Protein AF-A0AAV3B176-F1 (afdb_monomer)

Foldseek 3Di:
DQCPQPLVLLDQLLQFQLVSQLSRLVSCCVVVVFDDFDSVLSSDGSNVVVPDDLVSQCVRPVRCSNVVVVSSVCSNCVQVPDDDDPDPPDDPPPDDDDPQLPAPLSVLVSLQVDVVNVCQKYDPDVVVPKIAGNNQAVSQCVVCSSNVNNPGGSVNVVVRVVVCVVVVNDDADPPDPRMD

Organism: Pyxicephalus adspersus (NCBI:txid30357)

Structure (mmCIF, N/CA/C/O backbone):
data_AF-A0AAV3B176-F1
#
_entry.id   AF-A0AAV3B176-F1
#
loop_
_atom_site.group_PDB
_atom_site.id
_atom_site.type_symbol
_atom_site.label_atom_id
_atom_site.label_alt_id
_atom_site.label_comp_id
_atom_site.label_asym_id
_atom_site.label_entity_id
_atom_site.label_seq_id
_atom_site.pdbx_PDB_ins_code
_atom_site.Cartn_x
_atom_site.Cartn_y
_atom_site.Cartn_z
_atom_site.occupancy
_atom_site.B_iso_or_equiv
_atom_site.auth_seq_id
_atom_site.auth_comp_id
_atom_site.auth_asym_id
_atom_site.auth_atom_id
_atom_site.pdbx_PDB_model_num
ATOM 1 N N . VAL A 1 1 ? 9.805 12.799 -4.875 1.00 32.25 1 VAL A N 1
ATOM 2 C CA . VAL A 1 1 ? 8.402 12.323 -4.915 1.00 32.25 1 VAL A CA 1
ATOM 3 C C . VAL A 1 1 ? 8.428 10.811 -4.742 1.00 32.25 1 VAL A C 1
ATOM 5 O O . VAL A 1 1 ? 9.085 10.143 -5.526 1.00 32.25 1 VAL A O 1
ATOM 8 N N . ILE A 1 2 ? 7.863 10.268 -3.657 1.00 48.41 2 ILE A N 1
ATOM 9 C CA . ILE A 1 2 ? 7.708 8.807 -3.524 1.00 48.41 2 ILE A CA 1
ATOM 10 C C . ILE A 1 2 ? 6.639 8.411 -4.533 1.00 48.41 2 ILE A C 1
ATOM 12 O O . ILE A 1 2 ? 5.582 9.034 -4.499 1.00 48.41 2 ILE A O 1
ATOM 16 N N . CYS A 1 3 ? 6.918 7.407 -5.366 1.00 52.72 3 CYS A N 1
ATOM 17 C CA . CYS A 1 3 ? 5.993 6.725 -6.269 1.00 52.72 3 CYS A CA 1
ATOM 18 C C . CYS A 1 3 ? 4.625 6.540 -5.598 1.00 52.72 3 CYS A C 1
ATOM 20 O O . CYS A 1 3 ? 4.404 5.538 -4.909 1.00 52.72 3 CYS A O 1
ATOM 22 N N . LYS A 1 4 ? 3.715 7.512 -5.718 1.00 59.28 4 LYS A N 1
ATOM 23 C CA . LYS A 1 4 ? 2.351 7.381 -5.210 1.00 59.28 4 LYS A CA 1
ATOM 24 C C . LYS A 1 4 ? 1.604 6.531 -6.221 1.00 59.28 4 LYS A C 1
ATOM 26 O O . LYS A 1 4 ? 0.767 7.025 -6.962 1.00 59.28 4 LYS A O 1
ATOM 31 N N . VAL A 1 5 ? 1.944 5.245 -6.245 1.00 67.44 5 VAL A N 1
ATOM 32 C CA . VAL A 1 5 ? 1.250 4.283 -7.088 1.00 67.44 5 VAL A CA 1
ATOM 33 C C . VAL A 1 5 ? -0.245 4.360 -6.736 1.00 67.44 5 VAL A C 1
ATOM 35 O O . VAL A 1 5 ? -0.581 4.396 -5.536 1.00 67.44 5 VAL A O 1
ATOM 38 N N . PRO A 1 6 ? -1.130 4.422 -7.745 1.00 71.62 6 PRO A N 1
ATOM 39 C CA . PRO A 1 6 ? -2.577 4.423 -7.570 1.00 71.62 6 PRO A CA 1
ATOM 40 C C . PRO A 1 6 ? -3.043 3.361 -6.571 1.00 71.62 6 PRO A C 1
ATOM 42 O O . PRO A 1 6 ? -2.420 2.309 -6.430 1.00 71.62 6 PRO A O 1
ATOM 45 N N . GLY A 1 7 ? -4.133 3.634 -5.844 1.00 66.06 7 GLY A N 1
ATOM 46 C CA . GLY A 1 7 ? -4.588 2.805 -4.715 1.00 66.06 7 GLY A CA 1
ATOM 47 C C . GLY A 1 7 ? -4.720 1.307 -5.033 1.00 66.06 7 GLY A C 1
ATOM 48 O O . GLY A 1 7 ? -4.341 0.469 -4.214 1.00 66.06 7 GLY A O 1
ATOM 49 N N . SER A 1 8 ? -5.167 0.960 -6.243 1.00 69.19 8 SER A N 1
ATOM 50 C CA . SER A 1 8 ? -5.245 -0.421 -6.750 1.00 69.19 8 SER A CA 1
ATOM 51 C C . SER A 1 8 ? -3.878 -1.110 -6.861 1.00 69.19 8 SER A C 1
ATOM 53 O O . SER A 1 8 ? -3.765 -2.297 -6.563 1.00 69.19 8 SER A O 1
ATOM 55 N N . LEU A 1 9 ? -2.821 -0.359 -7.176 1.00 74.88 9 LEU A N 1
ATOM 56 C CA . LEU A 1 9 ? -1.454 -0.842 -7.401 1.00 74.88 9 LEU A CA 1
ATOM 57 C C . LEU A 1 9 ? -0.602 -0.891 -6.130 1.00 74.88 9 LEU A C 1
ATOM 59 O O . LEU A 1 9 ? 0.558 -1.304 -6.164 1.00 74.88 9 LEU A O 1
ATOM 63 N N . ARG A 1 10 ? -1.177 -0.534 -4.973 1.00 73.69 10 ARG A N 1
ATOM 64 C CA . ARG A 1 10 ? -0.497 -0.609 -3.672 1.00 73.69 10 ARG A CA 1
ATOM 65 C C . ARG A 1 10 ? -0.308 -2.038 -3.160 1.00 73.69 10 ARG A C 1
ATOM 67 O O . ARG A 1 10 ? 0.235 -2.200 -2.070 1.00 73.69 10 ARG A O 1
ATOM 74 N N . ILE A 1 11 ? -0.671 -3.079 -3.906 1.00 71.56 11 ILE A N 1
ATOM 75 C CA . ILE A 1 11 ? -0.345 -4.488 -3.604 1.00 71.56 11 ILE A CA 1
ATOM 76 C C . ILE A 1 11 ? 1.053 -4.874 -4.128 1.00 71.56 11 ILE A C 1
ATOM 78 O O . ILE A 1 11 ? 1.703 -4.088 -4.813 1.00 71.56 11 ILE A O 1
ATOM 82 N N . HIS A 1 12 ? 1.580 -6.043 -3.745 1.00 79.50 12 HIS A N 1
ATOM 83 C CA . HIS A 1 12 ? 2.900 -6.479 -4.223 1.00 79.50 12 HIS A CA 1
ATOM 84 C C . HIS A 1 12 ? 2.868 -6.682 -5.751 1.00 79.50 12 HIS A C 1
ATOM 86 O O . HIS A 1 12 ? 1.932 -7.333 -6.214 1.00 79.50 12 HIS A O 1
ATOM 92 N N . PRO A 1 13 ? 3.863 -6.211 -6.535 1.00 88.31 13 PRO A N 1
ATOM 93 C CA . PRO A 1 13 ? 3.786 -6.271 -7.995 1.00 88.31 13 PRO A CA 1
ATOM 94 C C . PRO A 1 13 ? 3.618 -7.674 -8.570 1.00 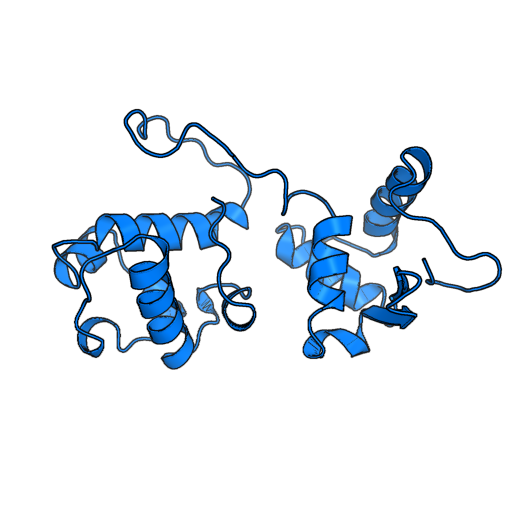88.31 13 PRO A C 1
ATOM 96 O O . PRO A 1 13 ? 2.985 -7.827 -9.599 1.00 88.31 13 PRO A O 1
ATOM 99 N N . SER A 1 14 ? 4.085 -8.726 -7.888 1.00 88.31 14 SER A N 1
ATOM 100 C CA . SER A 1 14 ? 3.831 -10.113 -8.319 1.00 88.31 14 SER A CA 1
ATOM 101 C C . SER A 1 14 ? 2.356 -10.543 -8.258 1.00 88.31 14 SER A C 1
ATOM 103 O O . SER A 1 14 ? 2.023 -11.617 -8.753 1.00 88.31 14 SER A O 1
ATOM 105 N N . LEU A 1 15 ? 1.490 -9.745 -7.628 1.00 82.88 15 LEU A N 1
ATOM 106 C CA . LEU A 1 15 ? 0.046 -9.964 -7.525 1.00 82.88 15 LEU A CA 1
ATOM 107 C C . LEU A 1 15 ? -0.752 -9.108 -8.515 1.00 82.88 15 LEU A C 1
ATOM 109 O O . LEU A 1 15 ? -1.972 -9.224 -8.543 1.00 82.88 15 LEU A O 1
ATOM 113 N N . TRP A 1 16 ? -0.095 -8.253 -9.303 1.00 91.12 16 TRP A N 1
ATOM 114 C CA . TRP A 1 16 ? -0.768 -7.450 -10.320 1.00 91.12 16 TRP A CA 1
ATOM 115 C C . TRP A 1 16 ? -1.378 -8.343 -11.405 1.00 91.12 16 TRP A C 1
ATOM 117 O O . TRP A 1 16 ? -0.733 -9.270 -11.913 1.00 91.12 16 TRP A O 1
ATOM 127 N N . SER A 1 17 ? -2.625 -8.047 -11.765 1.00 90.44 17 SER A N 1
ATOM 128 C CA . SER A 1 17 ? -3.257 -8.541 -12.990 1.00 90.44 17 SER A CA 1
ATOM 129 C C . SER A 1 17 ? -2.571 -7.956 -14.230 1.00 90.44 17 SER A C 1
ATOM 131 O O . SER A 1 17 ? -1.674 -7.117 -14.128 1.00 90.44 17 SER A O 1
ATOM 133 N N . LYS A 1 18 ? -2.965 -8.403 -15.424 1.00 92.50 18 LYS A N 1
ATOM 134 C CA . LYS A 1 18 ? -2.455 -7.811 -16.667 1.00 92.50 18 LYS A CA 1
ATOM 135 C C . LYS A 1 18 ? -2.906 -6.351 -16.792 1.00 92.50 18 LYS A C 1
ATOM 137 O O . LYS A 1 18 ? -2.138 -5.495 -17.217 1.00 92.50 18 LYS A O 1
ATOM 142 N N . GLU A 1 19 ? -4.127 -6.067 -16.365 1.00 92.06 19 GLU A N 1
ATOM 143 C CA . GLU A 1 19 ? -4.743 -4.743 -16.360 1.00 92.06 19 GLU A CA 1
ATOM 144 C C . GLU A 1 19 ? -4.008 -3.803 -15.393 1.00 92.06 19 GLU A C 1
ATOM 146 O O . GLU A 1 19 ? -3.729 -2.657 -15.737 1.00 92.06 19 GLU A O 1
ATOM 151 N N . ASP A 1 20 ? -3.607 -4.308 -14.222 1.00 90.62 20 ASP A N 1
ATOM 152 C CA . ASP A 1 20 ? -2.788 -3.569 -13.253 1.00 90.62 20 ASP A CA 1
ATOM 153 C C . ASP A 1 20 ? -1.404 -3.208 -13.816 1.00 90.62 20 ASP A C 1
ATOM 155 O O . ASP A 1 20 ? -0.900 -2.116 -13.558 1.00 90.62 20 ASP A O 1
ATOM 159 N N . VAL A 1 21 ? -0.785 -4.096 -14.604 1.00 94.25 21 VAL A N 1
ATOM 160 C CA . VAL A 1 21 ? 0.509 -3.823 -15.256 1.00 94.25 21 VAL A CA 1
ATOM 161 C C . VAL A 1 21 ? 0.387 -2.691 -16.275 1.00 94.25 21 VAL A C 1
ATOM 163 O O . VAL A 1 21 ? 1.236 -1.800 -16.297 1.00 94.25 21 VAL A O 1
ATOM 166 N N . ILE A 1 22 ? -0.686 -2.675 -17.069 1.00 94.44 22 ILE A N 1
ATOM 167 C CA . ILE A 1 22 ? -0.956 -1.578 -18.008 1.00 94.44 22 ILE A CA 1
ATOM 168 C C . ILE A 1 22 ? -1.273 -0.281 -17.258 1.00 94.44 22 ILE A C 1
ATOM 170 O O . ILE A 1 22 ? -0.743 0.774 -17.601 1.00 94.44 22 ILE A O 1
ATOM 174 N N . HIS A 1 23 ? -2.067 -0.345 -16.187 1.00 91.31 23 HIS A N 1
ATOM 175 C CA . HIS A 1 23 ? -2.338 0.817 -15.341 1.00 91.31 23 HIS A CA 1
ATOM 176 C C . HIS A 1 23 ? -1.042 1.387 -14.747 1.00 91.31 23 HIS A C 1
ATOM 178 O O . HIS A 1 23 ? -0.838 2.599 -14.749 1.00 91.31 23 HIS A O 1
ATOM 184 N N . TRP A 1 24 ? -0.147 0.522 -14.261 1.00 93.12 24 TRP A N 1
ATOM 185 C CA . TRP A 1 24 ? 1.155 0.926 -13.736 1.00 93.12 24 TRP A CA 1
ATOM 186 C C . TRP A 1 24 ? 2.011 1.609 -14.803 1.00 93.12 24 TRP A C 1
ATOM 188 O O . TRP A 1 24 ? 2.600 2.649 -14.515 1.00 93.12 24 TRP A O 1
ATOM 198 N N . LEU A 1 25 ? 2.051 1.054 -16.018 1.00 93.31 25 LEU A N 1
ATOM 199 C CA . LEU A 1 25 ? 2.787 1.631 -17.141 1.00 93.31 25 LEU A CA 1
ATOM 200 C C . LEU A 1 25 ? 2.277 3.042 -17.466 1.00 93.31 25 LEU A C 1
ATOM 202 O O . LEU A 1 25 ? 3.071 3.976 -17.498 1.00 93.31 25 LEU A O 1
ATOM 206 N N . ARG A 1 26 ? 0.958 3.214 -17.622 1.00 90.62 26 ARG A N 1
ATOM 207 C CA . ARG A 1 26 ? 0.341 4.520 -17.914 1.00 90.62 26 ARG A CA 1
ATOM 208 C C . ARG A 1 26 ? 0.584 5.543 -16.815 1.00 90.62 26 ARG A C 1
ATOM 210 O O . ARG A 1 26 ? 0.978 6.669 -17.100 1.00 90.62 26 ARG A O 1
ATOM 217 N N . TRP A 1 27 ? 0.424 5.134 -15.559 1.00 89.88 27 TRP A N 1
ATOM 218 C CA . TRP A 1 27 ? 0.742 5.997 -14.427 1.00 89.88 27 TRP A CA 1
ATOM 219 C C . TRP A 1 27 ? 2.220 6.416 -14.430 1.00 89.88 27 TRP A C 1
ATOM 221 O O . TRP A 1 27 ? 2.522 7.584 -14.212 1.00 89.88 27 TRP A O 1
ATOM 231 N N . ALA A 1 28 ? 3.146 5.490 -14.694 1.00 86.00 28 ALA A N 1
ATOM 232 C CA . ALA A 1 28 ? 4.573 5.798 -14.738 1.00 86.00 28 ALA A CA 1
ATOM 233 C C . ALA A 1 28 ? 4.921 6.764 -15.883 1.00 86.00 28 ALA A C 1
ATOM 235 O O . ALA A 1 28 ? 5.746 7.658 -15.697 1.00 86.00 28 ALA A O 1
ATOM 236 N N . GLU A 1 29 ? 4.285 6.606 -17.046 1.00 83.81 29 GLU A N 1
ATOM 237 C CA . GLU A 1 29 ? 4.431 7.515 -18.186 1.00 83.81 29 GLU A CA 1
ATOM 238 C C . GLU A 1 29 ? 4.000 8.940 -17.842 1.00 83.81 29 GLU A C 1
ATOM 240 O O . GLU A 1 29 ? 4.715 9.889 -18.156 1.00 83.81 29 GLU A O 1
ATOM 245 N N . GLU A 1 30 ? 2.872 9.096 -17.153 1.00 81.12 30 GLU A N 1
ATOM 246 C CA . GLU A 1 30 ? 2.359 10.405 -16.746 1.00 81.12 30 GLU A CA 1
ATOM 247 C C . GLU A 1 30 ? 3.191 11.022 -15.612 1.00 81.12 30 GLU A C 1
ATOM 249 O O . GLU A 1 30 ? 3.661 12.154 -15.731 1.00 81.12 30 GLU A O 1
ATOM 254 N N . GLU A 1 31 ? 3.434 10.274 -14.533 1.00 80.00 31 GLU A N 1
ATOM 255 C CA . GLU A 1 31 ? 4.110 10.766 -13.323 1.00 80.00 31 GLU A CA 1
ATOM 256 C C . GLU A 1 31 ? 5.562 11.182 -13.591 1.00 80.00 31 GLU A C 1
ATOM 258 O O . GLU A 1 31 ? 6.044 12.172 -13.041 1.00 80.00 31 GLU A O 1
ATOM 263 N N . TYR A 1 32 ? 6.268 10.431 -14.441 1.00 75.19 32 TYR A N 1
ATOM 264 C CA . TYR A 1 32 ? 7.674 10.684 -14.768 1.00 75.19 32 TYR A CA 1
ATOM 265 C C . TYR A 1 32 ? 7.859 11.345 -16.135 1.00 75.19 32 TYR A C 1
ATOM 267 O O . TYR A 1 32 ? 8.996 11.488 -16.583 1.00 75.19 32 TYR A O 1
ATOM 275 N N . SER A 1 33 ? 6.764 11.762 -16.786 1.00 78.56 33 SER A N 1
ATOM 276 C CA . SER A 1 33 ? 6.788 12.386 -18.117 1.00 78.56 33 SER A CA 1
ATOM 277 C C . SER A 1 33 ? 7.578 11.557 -19.145 1.00 78.56 33 SER A C 1
ATOM 279 O O . SER A 1 33 ? 8.389 12.088 -19.905 1.00 78.56 33 SER A O 1
ATOM 281 N N . LEU A 1 34 ? 7.382 10.234 -19.138 1.00 78.75 34 LEU A N 1
ATOM 282 C CA . LEU A 1 34 ? 8.078 9.313 -20.040 1.00 78.75 34 LEU A CA 1
ATOM 283 C C . LEU A 1 34 ? 7.393 9.272 -21.406 1.00 78.75 34 LEU A C 1
ATOM 285 O O . LEU A 1 34 ? 6.188 9.485 -21.539 1.00 78.75 34 LEU A O 1
ATOM 289 N N . MET A 1 35 ? 8.165 8.908 -22.430 1.00 79.56 35 MET A N 1
ATOM 290 C CA . MET A 1 35 ? 7.608 8.599 -23.743 1.00 79.56 35 MET A CA 1
ATOM 291 C C . MET A 1 35 ? 6.660 7.404 -23.649 1.00 79.56 35 MET A C 1
ATOM 293 O O . MET A 1 35 ? 7.022 6.361 -23.093 1.00 79.56 35 MET A O 1
ATOM 297 N N . LYS A 1 36 ? 5.466 7.557 -24.232 1.00 83.56 36 LYS A N 1
ATOM 298 C CA . LYS A 1 36 ? 4.464 6.493 -24.268 1.00 83.56 36 LYS A CA 1
ATOM 299 C C . LYS A 1 36 ? 5.019 5.272 -24.984 1.00 83.56 36 LYS A C 1
ATOM 301 O O . LYS A 1 36 ? 5.467 5.353 -26.128 1.00 83.56 36 LYS A O 1
ATOM 306 N N . THR A 1 37 ? 4.960 4.142 -24.304 1.00 84.38 37 THR A N 1
ATOM 307 C CA . THR A 1 37 ? 5.297 2.841 -24.853 1.00 84.38 37 THR A CA 1
ATOM 308 C C . THR A 1 37 ? 4.034 2.182 -25.401 1.00 84.38 37 THR A C 1
ATOM 310 O O . THR A 1 37 ? 2.913 2.467 -24.979 1.00 84.38 37 THR A O 1
ATOM 313 N N . ASP A 1 38 ? 4.214 1.311 -26.387 1.00 89.50 38 ASP A N 1
ATOM 314 C CA . ASP A 1 38 ? 3.144 0.460 -26.889 1.00 89.50 38 ASP A CA 1
ATOM 315 C C . ASP A 1 38 ? 2.733 -0.567 -25.818 1.00 89.50 38 ASP A C 1
ATOM 317 O O . ASP A 1 38 ? 3.547 -1.396 -25.395 1.00 89.50 38 ASP A O 1
ATOM 321 N N . ASP A 1 39 ? 1.461 -0.524 -25.411 1.00 89.75 39 ASP A N 1
ATOM 322 C CA . ASP A 1 39 ? 0.870 -1.412 -24.404 1.00 89.75 39 ASP A CA 1
ATOM 323 C C . ASP A 1 39 ? 1.030 -2.888 -24.776 1.00 89.75 39 ASP A C 1
ATOM 325 O O . ASP A 1 39 ? 1.171 -3.736 -23.889 1.00 89.75 39 ASP A O 1
ATOM 329 N N . SER A 1 40 ? 1.070 -3.206 -26.077 1.00 90.69 40 SER A N 1
ATOM 330 C CA . SER A 1 40 ? 1.235 -4.578 -26.566 1.00 90.69 40 SER A CA 1
ATOM 331 C C . SER A 1 40 ? 2.514 -5.234 -26.033 1.00 90.69 40 SER A C 1
ATOM 333 O O . SER A 1 40 ? 2.542 -6.433 -25.737 1.00 90.69 40 SER A O 1
ATOM 335 N N . LYS A 1 41 ? 3.552 -4.425 -25.792 1.00 91.94 41 LYS A N 1
ATOM 336 C CA . LYS A 1 41 ? 4.850 -4.865 -25.275 1.00 91.94 41 LYS A CA 1
ATOM 337 C C . LYS A 1 41 ? 4.830 -5.186 -23.786 1.00 91.94 41 LYS A C 1
ATOM 339 O O . LYS A 1 41 ? 5.760 -5.834 -23.308 1.00 91.94 41 LYS A O 1
ATOM 344 N N . PHE A 1 42 ? 3.793 -4.777 -23.059 1.00 93.62 42 PHE A N 1
ATOM 345 C CA . PHE A 1 42 ? 3.613 -5.040 -21.629 1.00 93.62 42 PHE A CA 1
ATOM 346 C C . PHE A 1 42 ? 2.338 -5.842 -21.322 1.00 93.62 42 PHE A C 1
ATOM 348 O O . PHE A 1 42 ? 1.872 -5.863 -20.186 1.00 93.62 42 PHE A O 1
ATOM 355 N N . ILE A 1 43 ? 1.811 -6.582 -22.306 1.00 92.06 43 ILE A N 1
ATOM 356 C CA . ILE A 1 43 ? 0.737 -7.572 -22.123 1.00 92.06 43 ILE A CA 1
ATOM 357 C C . ILE A 1 43 ? 1.258 -8.770 -21.307 1.00 92.06 43 ILE A C 1
ATOM 359 O O . ILE A 1 43 ? 1.592 -9.831 -21.828 1.00 92.06 43 ILE A O 1
ATOM 363 N N . LEU A 1 44 ? 1.347 -8.597 -19.992 1.00 94.56 44 LEU A N 1
ATOM 364 C CA . LEU A 1 44 ? 1.812 -9.610 -19.052 1.00 94.56 44 LEU A CA 1
ATOM 365 C C . LEU A 1 44 ? 1.277 -9.340 -17.644 1.00 94.56 44 LEU A C 1
ATOM 367 O O . LEU A 1 44 ? 0.913 -8.219 -17.313 1.00 94.56 44 LEU A O 1
ATOM 371 N N . ASN A 1 45 ? 1.215 -10.381 -16.814 1.00 93.31 45 ASN A N 1
ATOM 372 C CA . ASN A 1 45 ? 0.820 -10.240 -15.414 1.00 93.31 45 ASN A CA 1
ATOM 373 C C . ASN A 1 45 ? 2.009 -9.823 -14.533 1.00 93.31 45 ASN A C 1
ATOM 375 O O . ASN A 1 45 ? 3.176 -9.884 -14.928 1.00 93.31 45 ASN A O 1
ATOM 379 N N . GLY A 1 46 ? 1.711 -9.456 -13.293 1.00 90.75 46 GLY A N 1
ATOM 380 C CA . GLY A 1 46 ? 2.688 -8.993 -12.320 1.00 90.75 46 GLY A CA 1
ATOM 381 C C . GLY A 1 46 ? 3.826 -9.969 -12.009 1.00 90.75 46 GLY A C 1
ATOM 382 O O . GLY A 1 46 ? 4.955 -9.548 -11.743 1.00 90.75 46 GLY A O 1
ATOM 383 N N . ARG A 1 47 ? 3.564 -11.285 -12.065 1.00 90.31 47 ARG A N 1
ATOM 384 C CA . ARG A 1 47 ? 4.600 -12.316 -11.870 1.00 90.31 47 ARG A CA 1
ATOM 385 C C . ARG A 1 47 ? 5.620 -12.285 -12.997 1.00 90.31 47 ARG A C 1
ATOM 387 O O . ARG A 1 47 ? 6.811 -12.220 -12.714 1.00 90.31 47 ARG A O 1
ATOM 394 N N . ALA A 1 48 ? 5.148 -12.288 -14.242 1.00 94.12 48 ALA A N 1
ATOM 395 C CA . ALA A 1 48 ? 6.008 -12.175 -15.412 1.00 94.12 48 ALA A CA 1
ATOM 396 C C . ALA A 1 48 ? 6.781 -10.848 -15.396 1.00 94.12 48 ALA A C 1
ATOM 398 O O . ALA A 1 48 ? 7.991 -10.856 -15.604 1.00 94.12 48 ALA A O 1
ATOM 399 N N . LEU A 1 49 ? 6.122 -9.737 -15.034 1.00 95.88 49 LEU A N 1
ATOM 400 C CA . LEU A 1 49 ? 6.755 -8.415 -14.941 1.00 95.88 49 LEU A CA 1
ATOM 401 C C . LEU A 1 49 ? 7.930 -8.423 -13.955 1.00 95.88 49 LEU A C 1
ATOM 403 O O . LEU A 1 49 ? 8.988 -7.871 -14.233 1.00 95.88 49 LEU A O 1
ATOM 407 N N . CYS A 1 50 ? 7.759 -9.074 -12.802 1.00 93.44 50 CYS A N 1
ATOM 408 C CA . CYS A 1 50 ? 8.771 -9.123 -11.750 1.00 93.44 50 CYS A CA 1
ATOM 409 C C . CYS A 1 50 ? 10.025 -9.934 -12.091 1.00 93.44 50 CYS A C 1
ATOM 411 O O . CYS A 1 50 ? 11.010 -9.775 -11.361 1.00 93.44 50 CYS A O 1
ATOM 413 N N . ILE A 1 51 ? 9.956 -10.809 -13.099 1.00 92.69 51 ILE A N 1
ATOM 414 C CA . ILE A 1 51 ? 11.051 -11.690 -13.537 1.00 92.69 51 ILE A CA 1
ATOM 415 C C . ILE A 1 51 ? 11.905 -11.016 -14.616 1.00 92.69 51 ILE A C 1
ATOM 417 O O . ILE A 1 51 ? 13.081 -11.345 -14.737 1.00 92.69 51 ILE A O 1
ATOM 421 N N . LEU A 1 52 ? 11.336 -10.063 -15.363 1.00 94.25 52 LEU A N 1
ATOM 422 C CA . LEU A 1 52 ? 12.054 -9.343 -16.410 1.00 94.25 52 LEU A CA 1
ATOM 423 C C . LEU A 1 52 ? 13.309 -8.662 -15.855 1.00 94.25 52 LEU A C 1
ATOM 425 O O . LEU A 1 52 ? 13.282 -8.011 -14.805 1.00 94.25 52 LEU A O 1
ATOM 429 N N . THR A 1 53 ? 14.402 -8.800 -16.596 1.00 93.75 53 THR A N 1
ATOM 430 C CA . THR A 1 53 ? 15.665 -8.109 -16.349 1.00 93.75 53 THR A CA 1
ATOM 431 C C . THR A 1 53 ? 15.594 -6.659 -16.830 1.00 93.75 53 THR A C 1
ATOM 433 O O . THR A 1 53 ? 14.676 -6.257 -17.549 1.00 93.75 53 THR A O 1
ATOM 436 N N . LYS A 1 54 ? 16.591 -5.846 -16.464 1.00 85.88 54 LYS A N 1
ATOM 437 C CA . LYS A 1 54 ? 16.688 -4.462 -16.950 1.00 85.88 54 LYS A CA 1
ATOM 438 C C . LYS A 1 54 ? 16.789 -4.395 -18.478 1.00 85.88 54 LYS A C 1
ATOM 440 O O . LYS A 1 54 ? 16.210 -3.496 -19.083 1.00 85.88 54 LYS A O 1
ATOM 445 N N . ASP A 1 55 ? 17.4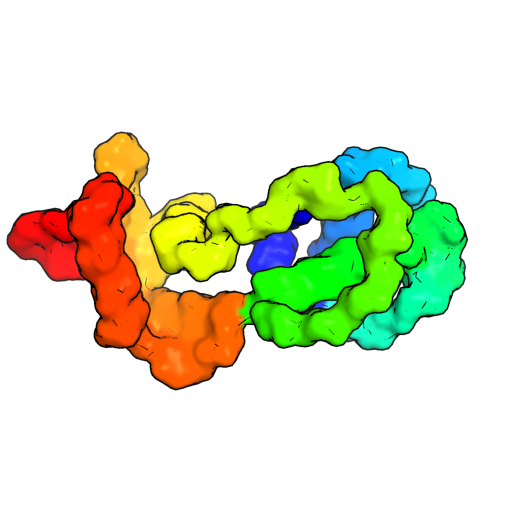75 -5.355 -19.093 1.00 89.94 55 ASP A N 1
ATOM 446 C CA . ASP A 1 55 ? 17.624 -5.422 -20.548 1.00 89.94 55 ASP A CA 1
ATOM 447 C C . ASP A 1 55 ? 16.317 -5.818 -21.238 1.00 89.94 55 ASP A C 1
ATOM 449 O O . ASP A 1 55 ? 15.974 -5.234 -22.265 1.00 89.94 55 ASP A O 1
ATOM 453 N N . ASP A 1 56 ? 15.515 -6.701 -20.633 1.00 95.94 56 ASP A N 1
ATOM 454 C CA . ASP A 1 56 ? 14.173 -7.014 -21.142 1.00 95.94 56 ASP A CA 1
ATOM 455 C C . ASP A 1 56 ? 13.271 -5.773 -21.153 1.00 95.94 56 ASP A C 1
ATOM 457 O O . ASP A 1 56 ? 12.526 -5.534 -22.107 1.00 95.94 56 ASP A O 1
ATOM 461 N N . PHE A 1 57 ? 13.350 -4.954 -20.100 1.00 94.94 57 PHE A N 1
ATOM 462 C CA . PHE A 1 57 ? 12.629 -3.687 -20.033 1.00 94.94 57 PHE A CA 1
ATOM 463 C C . PHE A 1 57 ? 13.098 -2.699 -21.103 1.00 94.94 57 PHE A C 1
ATOM 465 O O . PHE A 1 57 ? 12.254 -2.074 -21.741 1.00 94.94 57 PHE A O 1
ATOM 472 N N . LYS A 1 58 ? 14.411 -2.578 -21.335 1.00 88.56 58 LYS A N 1
ATOM 473 C CA . LYS A 1 58 ? 14.968 -1.733 -22.406 1.00 88.56 58 LYS A CA 1
ATOM 474 C C . LYS A 1 58 ? 14.605 -2.238 -23.802 1.00 88.56 58 LYS A C 1
ATOM 476 O O . LYS A 1 58 ? 14.338 -1.437 -24.687 1.00 88.56 58 LYS A O 1
ATOM 481 N N . SER A 1 59 ? 14.544 -3.550 -24.008 1.00 93.69 59 SER A N 1
ATOM 482 C CA . SER A 1 59 ? 14.097 -4.132 -25.278 1.00 93.69 59 SER A CA 1
ATOM 483 C C . SER A 1 59 ? 12.630 -3.783 -25.565 1.00 93.69 59 SER A C 1
ATOM 485 O O . SER A 1 59 ? 12.274 -3.384 -26.676 1.00 93.69 59 SER A O 1
ATOM 487 N N . ARG A 1 60 ? 11.771 -3.852 -24.537 1.00 94.06 60 ARG A N 1
ATOM 488 C CA . ARG A 1 60 ? 10.349 -3.483 -24.639 1.00 94.06 60 ARG A CA 1
ATOM 489 C C . ARG A 1 60 ? 10.156 -1.968 -24.760 1.00 94.06 60 ARG A C 1
ATOM 491 O O . ARG A 1 60 ? 9.362 -1.518 -25.583 1.00 94.06 60 ARG A O 1
ATOM 498 N N . SER A 1 61 ? 10.910 -1.176 -24.006 1.00 91.50 61 SER A N 1
ATOM 499 C CA . SER A 1 61 ? 10.887 0.286 -24.057 1.00 91.50 61 SER A CA 1
ATOM 500 C C . SER A 1 61 ? 12.306 0.863 -24.126 1.00 91.50 61 SER A C 1
ATOM 502 O O . SER A 1 61 ? 12.919 1.116 -23.089 1.00 91.50 61 SER A O 1
ATOM 504 N N . PRO A 1 62 ? 12.855 1.099 -25.332 1.00 87.25 62 PRO A N 1
ATOM 505 C CA . PRO A 1 62 ? 14.225 1.599 -25.478 1.00 87.25 62 PRO A CA 1
ATOM 506 C C . PRO A 1 62 ? 14.461 2.971 -24.841 1.00 87.25 62 PRO A C 1
ATOM 508 O O . PRO A 1 62 ? 15.565 3.253 -24.387 1.00 87.25 62 PRO A O 1
ATOM 511 N N . SER A 1 63 ? 13.428 3.816 -24.794 1.00 81.44 63 SER A N 1
ATOM 512 C CA . SER A 1 63 ? 13.529 5.193 -24.299 1.00 81.44 63 SER A CA 1
ATOM 513 C C . SER A 1 63 ? 13.376 5.326 -22.784 1.00 81.44 63 SER A C 1
ATOM 515 O O . SER A 1 63 ? 13.843 6.313 -22.228 1.00 81.44 63 SER A O 1
ATOM 517 N N . SER A 1 64 ? 12.687 4.391 -22.122 1.00 85.75 64 SER A N 1
ATOM 518 C CA . SER A 1 64 ? 12.330 4.529 -20.699 1.00 85.75 64 SER A CA 1
ATOM 519 C C . SER A 1 64 ? 12.349 3.219 -19.905 1.00 85.75 64 SER A C 1
ATOM 521 O O . SER A 1 64 ? 11.991 3.193 -18.727 1.00 85.75 64 SER A O 1
ATOM 523 N N . GLY A 1 65 ? 12.782 2.113 -20.512 1.00 83.94 65 GLY A N 1
ATOM 524 C CA . GLY A 1 65 ? 12.795 0.790 -19.892 1.00 83.94 65 GLY A CA 1
ATOM 525 C C . GLY A 1 65 ? 13.687 0.701 -18.656 1.00 83.94 65 GLY A C 1
ATOM 526 O O . GLY A 1 65 ? 13.335 0.039 -17.684 1.00 83.94 65 GLY A O 1
ATOM 527 N N . ASP A 1 66 ? 14.811 1.411 -18.633 1.00 81.75 66 ASP A N 1
ATOM 528 C CA . ASP A 1 66 ? 15.650 1.514 -17.440 1.00 81.75 66 ASP A CA 1
ATOM 529 C C . ASP A 1 66 ? 14.934 2.209 -16.277 1.00 81.75 66 ASP A C 1
ATOM 531 O O . ASP A 1 66 ? 14.977 1.696 -15.159 1.00 81.75 66 ASP A O 1
ATOM 535 N N . VAL A 1 67 ? 14.233 3.314 -16.539 1.00 82.00 67 VAL A N 1
ATOM 536 C CA . VAL A 1 67 ? 13.423 4.025 -15.541 1.00 82.00 67 VAL A CA 1
ATOM 537 C C . VAL A 1 67 ? 12.290 3.134 -15.034 1.00 82.00 67 VAL A C 1
ATOM 539 O O . VAL A 1 67 ? 12.109 3.005 -13.825 1.00 82.00 67 VAL A O 1
ATOM 542 N N . LEU A 1 68 ? 11.568 2.461 -15.935 1.00 89.38 68 LEU A N 1
ATOM 543 C CA . LEU A 1 68 ? 10.486 1.530 -15.594 1.00 89.38 68 LEU A CA 1
ATOM 544 C C . LEU A 1 68 ? 10.985 0.349 -14.744 1.00 89.38 68 LEU A C 1
ATOM 546 O O . LEU A 1 68 ? 10.344 -0.021 -13.757 1.00 89.38 68 LEU A O 1
ATOM 550 N N . TYR A 1 69 ? 12.149 -0.212 -15.078 1.00 89.12 69 TYR A N 1
ATOM 551 C CA . TYR A 1 69 ? 12.774 -1.279 -14.298 1.00 89.12 69 TYR A CA 1
ATOM 552 C C . TYR A 1 69 ? 13.166 -0.804 -12.895 1.00 89.12 69 TYR A C 1
ATOM 554 O O . TYR A 1 69 ? 12.846 -1.472 -11.909 1.00 89.12 69 TYR A O 1
ATOM 562 N N . GLU A 1 70 ? 13.823 0.355 -12.776 1.00 81.38 70 GLU A N 1
ATOM 563 C CA . GLU A 1 70 ? 14.205 0.899 -11.467 1.00 81.38 70 GLU A CA 1
ATOM 564 C C . GLU A 1 70 ? 12.983 1.305 -10.638 1.00 81.38 70 GLU A C 1
ATOM 566 O O . GLU A 1 70 ? 12.977 1.122 -9.422 1.00 81.38 70 GLU A O 1
ATOM 571 N N . LEU A 1 71 ? 11.912 1.777 -11.277 1.00 86.00 71 LEU A N 1
ATOM 572 C CA . LEU A 1 71 ? 10.638 2.070 -10.629 1.00 86.00 71 LEU A CA 1
ATOM 573 C C . LEU A 1 71 ? 10.000 0.800 -10.061 1.00 86.00 71 LEU A C 1
ATOM 575 O O . LEU A 1 71 ? 9.638 0.763 -8.883 1.00 86.00 71 LEU A O 1
ATOM 579 N N . LEU A 1 72 ? 9.921 -0.270 -10.854 1.00 89.38 72 LEU A N 1
ATOM 580 C CA . LEU A 1 72 ? 9.425 -1.564 -10.388 1.00 89.38 72 LEU A CA 1
ATOM 581 C C . LEU A 1 72 ? 10.308 -2.133 -9.272 1.00 89.38 72 LEU A C 1
ATOM 583 O O . LEU A 1 72 ? 9.798 -2.625 -8.261 1.00 89.38 72 LEU A O 1
ATOM 587 N N . ARG A 1 73 ? 11.633 -2.039 -9.424 1.00 82.88 73 ARG A N 1
ATOM 588 C CA . ARG A 1 73 ? 12.598 -2.438 -8.397 1.00 82.88 73 ARG A CA 1
ATOM 589 C C . ARG A 1 73 ? 12.366 -1.647 -7.120 1.00 82.88 73 ARG A C 1
ATOM 591 O O . ARG A 1 73 ? 12.285 -2.259 -6.065 1.00 82.88 73 ARG A O 1
ATOM 598 N N . CYS A 1 74 ? 12.182 -0.335 -7.213 1.00 77.06 74 CYS A N 1
ATOM 599 C CA . CYS A 1 74 ? 11.876 0.548 -6.096 1.00 77.06 74 CYS A CA 1
ATOM 600 C C . CYS A 1 74 ? 10.563 0.154 -5.407 1.00 77.06 74 CYS A C 1
ATOM 602 O O . CYS A 1 74 ? 10.525 0.104 -4.182 1.00 77.06 74 CYS A O 1
ATOM 604 N N . ILE A 1 75 ? 9.515 -0.217 -6.150 1.00 81.94 75 ILE A N 1
ATOM 605 C CA . ILE A 1 75 ? 8.247 -0.707 -5.577 1.00 81.94 75 ILE A CA 1
ATOM 606 C C . ILE A 1 75 ? 8.445 -2.057 -4.861 1.00 81.94 75 ILE A C 1
ATOM 608 O O . ILE A 1 75 ? 7.871 -2.278 -3.790 1.00 81.94 75 ILE A O 1
ATOM 612 N N . LYS A 1 76 ? 9.285 -2.950 -5.405 1.00 79.56 76 LYS A N 1
ATOM 613 C CA . LYS A 1 76 ? 9.656 -4.234 -4.776 1.00 79.56 76 LYS A CA 1
ATOM 614 C C . LYS A 1 76 ? 10.512 -4.024 -3.514 1.00 79.56 76 LYS A C 1
ATOM 616 O O . LYS A 1 76 ? 10.263 -4.665 -2.495 1.00 79.56 76 LYS A O 1
ATOM 621 N N . THR A 1 77 ? 11.486 -3.109 -3.549 1.00 66.00 77 THR A N 1
ATOM 622 C CA . THR A 1 77 ? 12.484 -2.891 -2.483 1.00 66.00 77 THR A CA 1
ATOM 623 C C . THR A 1 77 ? 12.059 -1.882 -1.421 1.00 66.00 77 THR A C 1
ATOM 625 O O . THR A 1 77 ? 12.424 -2.043 -0.265 1.00 66.00 77 THR A O 1
ATOM 628 N N . HIS A 1 78 ? 11.192 -0.906 -1.704 1.00 55.81 78 HIS A N 1
ATOM 629 C CA . HIS A 1 78 ? 10.575 -0.092 -0.642 1.00 55.81 78 HIS A CA 1
ATOM 630 C C . HIS A 1 78 ? 9.713 -0.937 0.312 1.00 55.81 78 HIS A C 1
ATOM 632 O O . HIS A 1 78 ? 9.413 -0.496 1.423 1.00 55.81 78 HIS A O 1
ATOM 638 N N . ARG A 1 79 ? 9.368 -2.171 -0.083 1.00 55.50 79 ARG A N 1
ATOM 639 C CA . ARG A 1 79 ? 8.727 -3.189 0.764 1.00 55.50 79 ARG A CA 1
ATOM 640 C C . ARG A 1 79 ? 9.723 -4.165 1.410 1.00 55.50 79 ARG A C 1
ATOM 642 O O . ARG A 1 79 ? 9.367 -4.835 2.374 1.00 55.50 79 ARG A O 1
ATOM 649 N N . GLN A 1 80 ? 10.970 -4.211 0.940 1.00 41.16 80 GLN A N 1
ATOM 650 C CA . GLN A 1 80 ? 12.067 -5.027 1.472 1.00 41.16 80 GLN A CA 1
ATOM 651 C C . GLN A 1 80 ? 13.213 -4.109 1.917 1.00 41.16 80 GLN A C 1
ATOM 653 O O . GLN A 1 80 ? 14.086 -3.755 1.131 1.00 41.16 80 GLN A O 1
ATOM 658 N N . GLY A 1 81 ? 13.190 -3.662 3.173 1.00 36.88 81 GLY A N 1
ATOM 659 C CA . GLY A 1 81 ? 14.191 -2.724 3.685 1.00 36.88 81 GLY A CA 1
ATOM 660 C C . GLY A 1 81 ? 15.642 -3.149 3.402 1.00 36.88 81 GLY A C 1
ATOM 661 O O . GLY A 1 81 ? 16.038 -4.242 3.780 1.00 36.88 81 GLY A O 1
ATOM 662 N N . LEU A 1 82 ? 16.400 -2.219 2.804 1.00 44.00 82 LEU A N 1
ATOM 663 C CA . LEU A 1 82 ? 17.868 -2.108 2.769 1.00 44.00 82 LEU A CA 1
ATOM 664 C C . LEU A 1 82 ? 18.647 -3.342 2.275 1.00 44.00 82 LEU A C 1
ATOM 666 O O . LEU A 1 82 ? 19.089 -4.166 3.068 1.00 44.00 82 LEU A O 1
ATOM 670 N N . THR A 1 83 ? 18.979 -3.355 0.982 1.00 27.80 83 THR A N 1
ATOM 671 C CA . THR A 1 83 ? 20.273 -3.885 0.525 1.00 27.80 83 THR A CA 1
ATOM 672 C C . THR A 1 83 ? 20.988 -2.817 -0.298 1.00 27.80 83 THR A C 1
ATOM 674 O O . THR A 1 83 ? 20.448 -2.220 -1.228 1.00 27.80 83 THR A O 1
ATOM 677 N N . SER A 1 84 ? 22.184 -2.504 0.173 1.00 35.88 84 SER A N 1
ATOM 678 C CA . SER A 1 84 ? 23.153 -1.546 -0.333 1.00 35.88 84 SER A CA 1
ATOM 679 C C . SER A 1 84 ? 23.630 -1.892 -1.742 1.00 35.88 84 SER A C 1
ATOM 681 O O . SER A 1 84 ? 24.153 -2.981 -1.947 1.00 35.88 84 SER A O 1
ATOM 683 N N . HIS A 1 85 ? 23.564 -0.931 -2.663 1.00 36.47 85 HIS A N 1
ATOM 684 C CA . HIS A 1 85 ? 24.551 -0.800 -3.734 1.00 36.47 85 HIS A CA 1
ATOM 685 C C . HIS A 1 85 ? 24.861 0.688 -3.946 1.00 36.47 85 HIS A C 1
ATOM 687 O O . HIS A 1 85 ? 23.929 1.471 -4.152 1.00 36.47 85 HIS A O 1
ATOM 693 N N . PRO A 1 86 ? 26.137 1.094 -3.867 1.00 40.59 86 PRO A N 1
ATOM 694 C CA . PRO A 1 86 ? 26.560 2.446 -4.170 1.00 40.59 86 PRO A CA 1
ATOM 695 C C . PRO A 1 86 ? 26.920 2.512 -5.655 1.00 40.59 86 PRO A C 1
ATOM 697 O O . PRO A 1 86 ? 28.057 2.236 -6.000 1.00 40.59 86 PRO A O 1
ATOM 700 N N . ASP A 1 87 ? 25.959 2.826 -6.528 1.00 36.84 87 ASP A N 1
ATOM 701 C CA . ASP A 1 87 ? 26.295 3.450 -7.822 1.00 36.84 87 ASP A CA 1
ATOM 702 C C . ASP A 1 87 ? 25.102 4.157 -8.489 1.00 36.84 87 ASP A C 1
ATOM 704 O O . ASP A 1 87 ? 24.804 4.000 -9.668 1.00 36.84 87 ASP A O 1
ATOM 708 N N . PHE A 1 88 ? 24.342 4.914 -7.696 1.00 39.84 88 PHE A N 1
ATOM 709 C CA . PHE A 1 88 ? 23.279 5.793 -8.207 1.00 39.84 88 PHE A CA 1
ATOM 710 C C . PHE A 1 88 ? 23.537 7.251 -7.812 1.00 39.84 88 PHE A C 1
ATOM 712 O O . PHE A 1 88 ? 22.631 8.021 -7.493 1.00 39.84 88 PHE A O 1
ATOM 719 N N . SER A 1 89 ? 24.815 7.619 -7.822 1.00 40.88 89 SER A N 1
ATOM 720 C CA . SER A 1 89 ? 25.277 9.001 -7.820 1.00 40.88 89 SER A CA 1
ATOM 721 C C . SER A 1 89 ? 25.570 9.303 -9.288 1.00 40.88 89 SER A C 1
ATOM 723 O O . SER A 1 89 ? 26.606 8.926 -9.805 1.00 40.88 89 SER A O 1
ATOM 725 N N . HIS A 1 90 ? 24.630 9.801 -10.074 1.00 36.59 90 HIS A N 1
ATOM 726 C CA . HIS A 1 90 ? 24.386 11.228 -10.186 1.00 36.59 90 HIS A CA 1
ATOM 727 C C . HIS A 1 90 ? 23.064 11.398 -10.955 1.00 36.59 90 HIS A C 1
ATOM 729 O O . HIS A 1 90 ? 22.933 10.901 -12.071 1.00 36.59 90 HIS A O 1
ATOM 735 N N . THR A 1 91 ? 22.095 12.107 -10.361 1.00 34.78 91 THR A N 1
ATOM 736 C CA . THR A 1 91 ? 21.242 13.141 -11.001 1.00 34.78 91 THR A CA 1
ATOM 737 C C . THR A 1 91 ? 19.789 13.200 -10.487 1.00 34.78 91 THR A C 1
ATOM 739 O O . THR A 1 91 ? 19.256 14.297 -10.479 1.00 34.78 91 THR A O 1
ATOM 742 N N . ILE A 1 92 ? 19.125 12.152 -9.961 1.00 40.38 92 ILE A N 1
ATOM 743 C CA . ILE A 1 92 ? 17.654 12.253 -9.685 1.00 40.38 92 ILE A CA 1
ATOM 744 C C . ILE A 1 92 ? 17.179 11.713 -8.308 1.00 40.38 92 ILE A C 1
ATOM 746 O O . ILE A 1 92 ? 16.015 11.369 -8.144 1.00 40.38 92 ILE A O 1
ATOM 750 N N . LEU A 1 93 ? 18.018 11.630 -7.261 1.00 37.16 93 LEU A N 1
ATOM 751 C CA . LEU A 1 93 ? 17.557 11.095 -5.951 1.00 37.16 93 LEU A CA 1
ATOM 752 C C . LEU A 1 93 ? 17.902 11.903 -4.686 1.00 37.16 93 LEU A C 1
ATOM 754 O O . LEU A 1 93 ? 17.533 11.484 -3.589 1.00 37.16 93 LEU A O 1
ATOM 758 N N . HIS A 1 94 ? 18.504 13.088 -4.801 1.00 33.16 94 HIS A N 1
ATOM 759 C CA . HIS A 1 94 ? 18.582 14.034 -3.679 1.00 33.16 94 HIS A CA 1
ATOM 760 C C . HIS A 1 94 ? 17.486 15.087 -3.890 1.00 33.16 94 HIS A C 1
ATOM 762 O O . HIS A 1 94 ? 17.667 16.074 -4.587 1.00 33.16 94 HIS A O 1
ATOM 768 N N . THR A 1 95 ? 16.244 14.840 -3.482 1.00 30.39 95 THR A N 1
ATOM 769 C CA . THR A 1 95 ? 15.745 15.190 -2.145 1.00 30.39 95 THR A CA 1
ATOM 770 C C . THR A 1 95 ? 14.427 14.424 -1.923 1.00 30.39 95 THR A C 1
ATOM 772 O O . THR A 1 95 ? 13.600 14.366 -2.830 1.00 30.39 95 THR A O 1
ATOM 775 N N . HIS A 1 96 ? 14.204 13.868 -0.724 1.00 37.69 96 HIS A N 1
ATOM 776 C CA . HIS A 1 96 ? 13.016 13.095 -0.276 1.00 37.69 96 HIS A CA 1
ATOM 777 C C . HIS A 1 96 ? 13.078 11.558 -0.333 1.00 37.69 96 HIS A C 1
ATOM 779 O O . HIS A 1 96 ? 12.102 10.894 -0.696 1.00 37.69 96 HIS A O 1
ATOM 785 N N . ALA A 1 97 ? 14.160 10.971 0.179 1.00 36.84 97 ALA A N 1
ATOM 786 C CA . ALA A 1 97 ? 14.102 9.613 0.711 1.00 36.84 97 ALA A CA 1
ATOM 787 C C . ALA A 1 97 ? 13.011 9.496 1.809 1.00 36.84 97 ALA A C 1
ATOM 789 O O . ALA A 1 97 ? 13.113 10.076 2.888 1.00 36.84 97 ALA A O 1
ATOM 790 N N . CYS A 1 98 ? 11.945 8.759 1.482 1.00 42.78 98 CYS A N 1
ATOM 791 C CA . CYS A 1 98 ? 11.105 7.923 2.348 1.00 42.78 98 CYS A CA 1
ATOM 792 C C . CYS A 1 98 ? 10.933 8.345 3.827 1.00 42.78 98 CYS A C 1
ATOM 794 O O . CYS A 1 98 ? 11.543 7.763 4.727 1.00 42.78 98 CYS A O 1
ATOM 796 N N . LYS A 1 99 ? 10.004 9.276 4.096 1.00 39.59 99 LYS A N 1
ATOM 797 C CA . LYS A 1 99 ? 9.419 9.468 5.441 1.00 39.59 99 LYS A CA 1
ATOM 798 C C . LYS A 1 99 ? 8.024 8.841 5.624 1.00 39.59 99 LYS A C 1
ATOM 800 O O . LYS A 1 99 ? 7.675 8.535 6.754 1.00 39.59 99 LYS A O 1
ATOM 805 N N . ASN A 1 100 ? 7.286 8.525 4.552 1.00 43.31 100 ASN A N 1
ATOM 806 C CA . ASN A 1 100 ? 5.822 8.334 4.649 1.00 43.31 100 ASN A CA 1
ATOM 807 C C . ASN A 1 100 ? 5.311 6.877 4.519 1.00 43.31 100 ASN A C 1
ATOM 809 O O . ASN A 1 100 ? 4.118 6.662 4.345 1.00 43.31 100 ASN A O 1
ATOM 813 N N . CYS A 1 101 ? 6.182 5.857 4.546 1.00 44.38 101 CYS A N 1
ATOM 814 C CA . CYS A 1 101 ? 5.774 4.432 4.600 1.00 44.38 101 CYS A CA 1
ATOM 815 C C . CYS A 1 101 ? 6.635 3.589 5.565 1.00 44.38 101 CYS A C 1
ATOM 817 O O . CYS A 1 101 ? 6.599 2.356 5.556 1.00 44.38 101 CYS A O 1
ATOM 819 N N . ARG A 1 102 ? 7.446 4.221 6.428 1.00 59.72 102 ARG A N 1
ATOM 820 C CA . ARG A 1 102 ? 8.193 3.491 7.469 1.00 59.72 102 ARG A CA 1
ATOM 821 C C . ARG A 1 102 ? 7.328 3.187 8.687 1.00 59.72 102 ARG A C 1
ATOM 823 O O . ARG A 1 102 ? 7.524 2.135 9.294 1.00 59.72 102 ARG A O 1
ATOM 830 N N . LEU A 1 103 ? 6.387 4.063 9.011 1.00 77.94 103 LEU A N 1
ATOM 831 C CA . LEU A 1 103 ? 5.727 4.089 10.306 1.00 77.94 103 LEU A CA 1
ATOM 832 C C . LEU A 1 103 ? 4.351 3.420 10.253 1.00 77.94 103 LEU A C 1
ATOM 834 O O . LEU A 1 103 ? 3.697 3.379 9.217 1.00 77.94 103 LEU A O 1
ATOM 838 N N . LEU A 1 104 ? 3.946 2.840 11.379 1.00 86.31 104 LEU A N 1
ATOM 839 C CA . LEU A 1 104 ? 2.705 2.084 11.488 1.00 86.31 104 LEU A CA 1
ATOM 840 C C . LEU A 1 104 ? 1.483 2.987 11.288 1.00 86.31 104 LEU A C 1
ATOM 842 O O . LEU A 1 104 ? 0.550 2.577 10.616 1.00 86.31 104 LEU A O 1
ATOM 846 N N . TRP A 1 105 ? 1.494 4.211 11.821 1.00 87.06 105 TRP A N 1
ATOM 847 C CA . TRP A 1 105 ? 0.349 5.124 11.725 1.00 87.06 105 TRP A CA 1
ATOM 848 C C . TRP A 1 105 ? -0.005 5.478 10.269 1.00 87.06 105 TRP A C 1
ATOM 850 O O . TRP A 1 105 ? -1.175 5.410 9.907 1.00 87.06 105 TRP A O 1
ATOM 860 N N . ASP A 1 106 ? 0.997 5.752 9.423 1.00 84.56 106 ASP A N 1
ATOM 861 C CA . ASP A 1 106 ? 0.808 6.014 7.989 1.00 84.56 106 ASP A CA 1
ATOM 862 C C . ASP A 1 106 ? 0.123 4.828 7.304 1.00 84.56 106 ASP A C 1
ATOM 864 O O . ASP A 1 106 ? -0.781 4.988 6.486 1.00 84.56 106 ASP A O 1
ATOM 868 N N . TYR A 1 107 ? 0.555 3.614 7.651 1.00 87.38 107 TYR A N 1
ATOM 869 C CA . TYR A 1 107 ? 0.004 2.390 7.089 1.00 87.38 107 TYR A CA 1
ATOM 870 C C . TYR A 1 107 ? -1.435 2.140 7.547 1.00 87.38 107 TYR A C 1
ATOM 872 O O . TYR A 1 107 ? -2.282 1.817 6.720 1.00 87.38 107 TYR A O 1
ATOM 880 N N . LEU A 1 108 ? -1.736 2.344 8.834 1.00 90.88 108 LEU A N 1
ATOM 881 C CA . LEU A 1 108 ? -3.104 2.243 9.350 1.00 90.88 108 LEU A CA 1
ATOM 882 C C . LEU A 1 108 ? -4.032 3.237 8.643 1.00 90.88 108 LEU A C 1
ATOM 884 O O . LEU A 1 108 ? -5.115 2.850 8.215 1.00 90.88 108 LEU A O 1
ATOM 888 N N . TYR A 1 109 ? -3.581 4.480 8.448 1.00 88.31 109 TYR A N 1
ATOM 889 C CA . TYR A 1 109 ? -4.343 5.499 7.727 1.00 88.31 109 TYR A CA 1
ATOM 890 C C . TYR A 1 109 ? -4.615 5.105 6.267 1.00 88.31 109 TYR A C 1
ATOM 892 O O . TYR A 1 109 ? -5.714 5.312 5.762 1.00 88.31 109 TYR A O 1
ATOM 900 N N . GLN A 1 110 ? -3.646 4.484 5.587 1.00 86.56 110 GLN A N 1
ATOM 901 C CA . GLN A 1 110 ? -3.852 3.981 4.225 1.00 86.56 110 GLN A CA 1
ATOM 902 C C . GLN A 1 110 ? -4.883 2.852 4.157 1.00 86.56 110 GLN A C 1
ATOM 904 O O . GLN A 1 110 ? -5.668 2.821 3.214 1.00 86.56 110 GLN A O 1
ATOM 909 N N . LEU A 1 111 ? -4.879 1.929 5.125 1.00 90.62 111 LEU A N 1
ATOM 910 C CA . LEU A 1 111 ? -5.885 0.864 5.186 1.00 90.62 111 LEU A CA 1
ATOM 911 C C . LEU A 1 111 ? -7.278 1.429 5.474 1.00 90.62 111 LEU A C 1
ATOM 913 O O . LEU A 1 111 ? -8.256 0.956 4.912 1.00 90.62 111 LEU A O 1
ATOM 917 N N . LEU A 1 112 ? -7.353 2.469 6.301 1.00 91.69 112 LEU A N 1
ATOM 918 C CA . LEU A 1 112 ? -8.589 3.167 6.642 1.00 91.69 112 LEU A CA 1
ATOM 919 C C . LEU A 1 112 ? -9.243 3.906 5.463 1.00 91.69 112 LEU A C 1
ATOM 921 O O . LEU A 1 112 ? -10.441 4.178 5.507 1.00 91.69 112 LEU A O 1
ATOM 925 N N . ASP A 1 113 ? -8.483 4.255 4.425 1.00 88.69 113 ASP A N 1
ATOM 926 C CA . ASP A 1 113 ? -9.005 4.938 3.232 1.00 88.69 113 ASP A CA 1
ATOM 927 C C . ASP A 1 113 ? -9.425 3.962 2.113 1.00 88.69 113 ASP A C 1
ATOM 929 O O . ASP A 1 113 ? -9.971 4.375 1.092 1.00 88.69 113 ASP A O 1
ATOM 933 N N . ASP A 1 114 ? -9.208 2.656 2.301 1.00 86.62 114 ASP A N 1
ATOM 934 C CA . ASP A 1 114 ? -9.569 1.610 1.344 1.00 86.62 114 ASP A CA 1
ATOM 935 C C . ASP A 1 114 ? -10.601 0.652 1.951 1.00 86.62 114 ASP A C 1
ATOM 937 O O . ASP A 1 114 ? -10.297 -0.180 2.809 1.00 86.62 114 ASP A O 1
ATOM 941 N N . LYS A 1 115 ? -11.838 0.739 1.444 1.00 87.88 115 LYS A N 1
ATOM 942 C CA . LYS A 1 115 ? -12.994 -0.022 1.943 1.00 87.88 115 LYS A CA 1
ATOM 943 C C . LYS A 1 115 ? -12.782 -1.537 1.961 1.00 87.88 115 LYS A C 1
ATOM 945 O O . LYS A 1 115 ? -13.414 -2.235 2.748 1.00 87.88 115 LYS A O 1
ATOM 950 N N . ARG A 1 116 ? -11.869 -2.071 1.140 1.00 90.75 116 ARG A N 1
ATOM 951 C CA . ARG A 1 116 ? -11.539 -3.509 1.125 1.00 90.75 116 ARG A CA 1
ATOM 952 C C . ARG A 1 116 ? -10.981 -4.004 2.462 1.00 90.75 116 ARG A C 1
ATOM 954 O O . ARG A 1 116 ? -11.032 -5.203 2.728 1.00 90.75 116 ARG A O 1
ATOM 961 N N . TYR A 1 117 ? -10.449 -3.102 3.288 1.00 92.38 117 TYR A N 1
ATOM 962 C CA . TYR A 1 117 ? -9.889 -3.425 4.599 1.00 92.38 117 TYR A CA 1
ATOM 963 C C . TYR A 1 117 ? -10.814 -3.088 5.775 1.00 92.38 117 TYR A C 1
ATOM 965 O O . TYR A 1 117 ? -10.428 -3.370 6.911 1.00 92.38 117 TYR A O 1
ATOM 973 N N . GLU A 1 118 ? -12.036 -2.592 5.530 1.00 93.38 118 GLU A N 1
ATOM 974 C CA . GLU A 1 118 ? -13.050 -2.343 6.571 1.00 93.38 118 GLU A CA 1
ATOM 975 C C . GLU A 1 118 ? -13.280 -3.531 7.528 1.00 93.38 118 GLU A C 1
ATOM 977 O O . GLU A 1 118 ? -13.433 -3.290 8.729 1.00 93.38 118 GLU A O 1
ATOM 982 N N . PRO A 1 119 ? -13.239 -4.807 7.079 1.00 95.12 119 PRO A N 1
ATOM 983 C CA . PRO A 1 119 ? -13.351 -5.955 7.984 1.00 95.12 119 PRO A CA 1
ATOM 984 C C . PRO A 1 119 ? -12.219 -6.076 9.018 1.00 95.12 119 PRO A C 1
ATOM 986 O O . PRO A 1 119 ? -12.355 -6.822 9.983 1.00 95.12 119 PRO A O 1
ATOM 989 N N . TYR A 1 120 ? -11.099 -5.373 8.831 1.00 93.56 120 TYR A N 1
ATOM 990 C CA . TYR A 1 120 ? -9.922 -5.436 9.703 1.00 93.56 120 TYR A CA 1
ATOM 991 C C . TYR A 1 120 ? -9.699 -4.132 10.474 1.00 93.56 120 TYR A C 1
ATOM 993 O O . TYR A 1 120 ? -9.295 -4.162 11.639 1.00 93.56 120 TYR A O 1
ATOM 1001 N N . ILE A 1 121 ? -9.957 -2.989 9.835 1.00 96.00 121 ILE A N 1
ATOM 1002 C CA . ILE A 1 121 ? -9.806 -1.649 10.401 1.00 96.00 121 ILE A CA 1
ATOM 1003 C C . ILE A 1 121 ? -10.742 -0.678 9.674 1.00 96.00 121 ILE A C 1
ATOM 1005 O O . ILE A 1 121 ? -10.814 -0.693 8.449 1.00 96.00 121 ILE A O 1
ATOM 1009 N N . LYS A 1 122 ? -11.451 0.176 10.413 1.00 95.88 122 LYS A N 1
ATOM 1010 C CA . LYS A 1 122 ? -12.416 1.119 9.829 1.00 95.88 122 LYS A CA 1
ATOM 1011 C C . LYS A 1 122 ? -12.518 2.414 10.624 1.00 95.88 122 LYS A C 1
ATOM 1013 O O . LYS A 1 122 ? -12.230 2.430 11.821 1.00 95.88 122 LYS A O 1
ATOM 1018 N N . TRP A 1 123 ? -12.979 3.474 9.967 1.00 95.75 123 TRP A N 1
ATOM 1019 C CA . TRP A 1 123 ? -13.413 4.686 10.657 1.00 95.75 123 TRP A CA 1
ATOM 1020 C C . TRP A 1 123 ? -14.690 4.388 11.449 1.00 95.75 123 TRP A C 1
ATOM 1022 O O . TRP A 1 123 ? -15.628 3.799 10.914 1.00 95.75 123 TRP A O 1
ATOM 1032 N N . GLU A 1 124 ? -14.714 4.782 12.719 1.00 93.19 124 GLU A N 1
ATOM 1033 C CA . GLU A 1 124 ? -15.966 4.932 13.473 1.00 93.19 124 GLU A CA 1
ATOM 1034 C C . GLU A 1 124 ? -16.503 6.353 13.265 1.00 93.19 124 GLU A C 1
ATOM 1036 O O . GLU A 1 124 ? -17.698 6.533 13.062 1.00 93.19 124 GLU A O 1
ATOM 1041 N N . ASP A 1 125 ? -15.600 7.338 13.211 1.00 90.75 125 ASP A N 1
ATOM 1042 C CA . ASP A 1 125 ? -15.893 8.719 12.841 1.00 90.75 125 ASP A CA 1
ATOM 1043 C C . ASP A 1 125 ? -14.722 9.292 12.025 1.00 90.75 125 ASP A C 1
ATOM 1045 O O . ASP A 1 125 ? -13.614 9.488 12.533 1.00 90.75 125 ASP A O 1
ATOM 1049 N N . LYS A 1 126 ? -14.945 9.532 10.727 1.00 88.69 126 LYS A N 1
ATOM 1050 C CA . LYS A 1 126 ? -13.898 10.029 9.818 1.00 88.69 126 LYS A CA 1
ATOM 1051 C C . LYS A 1 126 ? -13.575 11.507 10.064 1.00 88.69 126 LYS A C 1
ATOM 1053 O O . LYS A 1 126 ? -12.434 11.907 9.830 1.00 88.69 126 LYS A O 1
ATOM 1058 N N . GLU A 1 127 ? -14.533 12.300 10.543 1.00 89.31 127 GLU A N 1
ATOM 1059 C CA . GLU A 1 127 ? -14.327 13.729 10.809 1.00 89.31 127 GLU A CA 1
ATOM 1060 C C . GLU A 1 127 ? -13.490 13.926 12.072 1.00 89.31 127 GLU A C 1
ATOM 1062 O O . GLU A 1 127 ? -12.513 14.677 12.064 1.00 89.31 127 GLU A O 1
ATOM 1067 N N . LEU A 1 128 ? -13.791 13.155 13.119 1.00 87.88 128 LEU A N 1
ATOM 1068 C CA . LEU A 1 128 ? -13.021 13.141 14.365 1.00 87.88 128 LEU A CA 1
ATOM 1069 C C . LEU A 1 128 ? -11.736 12.303 14.279 1.00 87.88 128 LEU A C 1
ATOM 1071 O O . LEU A 1 128 ? -10.953 12.278 15.227 1.00 87.88 128 LEU A O 1
ATOM 1075 N N . ARG A 1 129 ? -11.497 11.637 13.140 1.00 90.50 129 ARG A N 1
ATOM 1076 C CA . ARG A 1 129 ? -10.383 10.699 12.912 1.00 90.50 129 ARG A CA 1
ATOM 1077 C C . ARG A 1 129 ? -10.325 9.576 13.952 1.00 90.50 129 ARG A C 1
ATOM 1079 O O . ARG A 1 129 ? -9.240 9.096 14.277 1.00 90.50 129 ARG A O 1
ATOM 1086 N N . VAL A 1 130 ? -11.491 9.134 14.413 1.00 92.56 130 VAL A N 1
ATOM 1087 C CA . VAL A 1 130 ? -11.633 8.006 15.331 1.00 92.56 130 VAL A CA 1
ATOM 1088 C C . VAL A 1 130 ? -11.792 6.735 14.518 1.00 92.56 130 VAL A C 1
ATOM 1090 O O . VAL A 1 130 ? -12.680 6.618 13.664 1.00 92.56 130 VAL A O 1
ATOM 1093 N N . PHE A 1 131 ? -10.951 5.750 14.797 1.00 95.56 131 PHE A N 1
ATOM 1094 C CA . PHE A 1 131 ? -11.002 4.469 14.115 1.00 95.56 131 PHE A CA 1
ATOM 1095 C C . PHE A 1 131 ? -11.009 3.292 15.075 1.00 95.56 131 PHE A C 1
ATOM 1097 O O . PHE A 1 131 ? -10.534 3.352 16.209 1.00 95.56 131 PHE A O 1
ATOM 1104 N N . ARG A 1 132 ? -11.517 2.168 14.578 1.00 95.88 132 ARG A N 1
ATOM 1105 C CA . ARG A 1 132 ? -11.544 0.903 15.299 1.00 95.88 132 ARG A CA 1
ATOM 1106 C C . ARG A 1 132 ? -10.781 -0.165 14.541 1.00 95.88 132 ARG A C 1
ATOM 1108 O O . ARG A 1 132 ? -10.942 -0.345 13.334 1.00 95.88 132 ARG A O 1
ATOM 1115 N N . VAL A 1 133 ? -9.977 -0.917 15.283 1.00 96.56 133 VAL A N 1
ATOM 1116 C CA . VAL A 1 133 ? -9.410 -2.185 14.826 1.00 96.56 133 VAL A CA 1
ATOM 1117 C C . VAL A 1 133 ? -10.458 -3.274 15.043 1.00 96.56 133 VAL A C 1
ATOM 1119 O O . VAL A 1 133 ? -10.820 -3.570 16.181 1.00 96.56 133 VAL A O 1
ATOM 1122 N N . VAL A 1 134 ? -10.949 -3.846 13.946 1.00 96.44 134 VAL A N 1
ATOM 1123 C CA . VAL A 1 134 ? -12.018 -4.857 13.930 1.00 96.44 134 VAL A CA 1
ATOM 1124 C C . VAL A 1 134 ? -11.433 -6.259 14.093 1.00 96.44 134 VAL A C 1
ATOM 1126 O O . VAL A 1 134 ? -11.876 -7.009 14.958 1.00 96.44 134 VAL A O 1
ATOM 1129 N N . ASP A 1 135 ? -10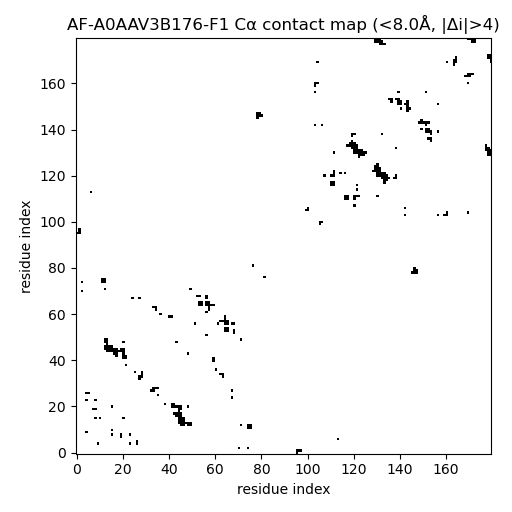.379 -6.578 13.334 1.00 96.19 135 ASP A N 1
ATOM 1130 C CA . ASP A 1 135 ? -9.635 -7.838 13.444 1.00 96.19 135 ASP A CA 1
ATOM 1131 C C . ASP A 1 135 ? -8.148 -7.551 13.725 1.00 96.19 135 ASP A C 1
ATOM 1133 O O . ASP A 1 135 ? -7.358 -7.297 12.805 1.00 96.19 135 ASP A O 1
ATOM 1137 N N . PRO A 1 136 ? -7.736 -7.599 15.005 1.00 96.06 136 PRO A N 1
ATOM 1138 C CA . PRO A 1 136 ? -6.356 -7.356 15.414 1.00 96.06 136 PRO A CA 1
ATOM 1139 C C . PRO A 1 136 ? -5.339 -8.295 14.760 1.00 96.06 136 PRO A C 1
ATOM 1141 O O . PRO A 1 136 ? -4.232 -7.867 14.425 1.00 96.06 136 PRO A O 1
ATOM 1144 N N . ASN A 1 137 ? -5.701 -9.567 14.576 1.00 95.25 137 ASN A N 1
ATOM 1145 C CA . ASN A 1 137 ? -4.792 -10.599 14.087 1.00 95.25 137 ASN A CA 1
ATOM 1146 C C . ASN A 1 137 ? -4.525 -10.413 12.597 1.00 95.25 137 ASN A C 1
ATOM 1148 O O . ASN A 1 137 ? -3.368 -10.402 12.169 1.00 95.25 137 ASN A O 1
ATOM 1152 N N . LYS A 1 138 ? -5.582 -10.206 11.806 1.00 93.88 138 LYS A N 1
ATOM 1153 C CA . LYS A 1 138 ? -5.446 -9.937 10.370 1.00 93.88 138 LYS A CA 1
ATOM 1154 C C . LYS A 1 138 ? -4.770 -8.597 10.117 1.00 93.88 138 LYS A C 1
ATOM 1156 O O . LYS A 1 138 ? -3.879 -8.538 9.273 1.00 93.88 138 LYS A O 1
ATOM 1161 N N . LEU A 1 139 ? -5.095 -7.557 10.887 1.00 95.25 139 LEU A N 1
ATOM 1162 C CA . LEU A 1 139 ? -4.418 -6.263 10.779 1.00 95.25 139 LEU A CA 1
ATOM 1163 C C . LEU A 1 139 ? -2.912 -6.378 11.074 1.00 95.25 139 LEU A C 1
ATOM 1165 O O . LEU A 1 139 ? -2.085 -5.838 10.335 1.00 95.25 139 LEU A O 1
ATOM 1169 N N . ALA A 1 140 ? -2.539 -7.123 12.117 1.00 94.56 140 ALA A N 1
ATOM 1170 C CA . ALA A 1 140 ? -1.137 -7.370 12.441 1.00 94.56 140 ALA A CA 1
ATOM 1171 C C . ALA A 1 140 ? -0.420 -8.194 11.364 1.00 94.56 140 ALA A C 1
ATOM 1173 O O . ALA A 1 140 ? 0.733 -7.898 11.048 1.00 94.56 140 ALA A O 1
ATOM 1174 N N . ALA A 1 141 ? -1.093 -9.184 10.771 1.00 89.06 141 ALA A N 1
ATOM 1175 C CA . ALA A 1 141 ? -0.557 -9.963 9.659 1.00 89.06 141 ALA A CA 1
ATOM 1176 C C . ALA A 1 141 ? -0.345 -9.098 8.405 1.00 89.06 141 ALA A C 1
ATOM 1178 O O . ALA A 1 141 ? 0.699 -9.206 7.764 1.00 89.06 141 ALA A O 1
ATOM 1179 N N . LEU A 1 142 ? -1.278 -8.191 8.091 1.00 89.81 142 LEU A N 1
ATOM 1180 C CA . LEU A 1 142 ? -1.142 -7.218 7.001 1.00 89.81 142 LEU A CA 1
ATOM 1181 C C . LEU A 1 142 ? 0.084 -6.321 7.210 1.00 89.81 142 LEU A C 1
ATOM 1183 O O . LEU A 1 142 ? 0.916 -6.182 6.310 1.00 89.81 142 LEU A O 1
ATOM 1187 N N . TRP A 1 143 ? 0.254 -5.788 8.423 1.00 88.56 143 TRP A N 1
ATOM 1188 C CA . TRP A 1 143 ? 1.439 -5.007 8.779 1.00 88.56 143 TRP A CA 1
ATOM 1189 C C . TRP A 1 143 ? 2.731 -5.831 8.736 1.00 88.56 143 TRP A C 1
ATOM 1191 O O . TRP A 1 143 ? 3.758 -5.367 8.235 1.00 88.56 143 TRP A O 1
ATOM 1201 N N . GLY A 1 144 ? 2.686 -7.068 9.232 1.00 84.81 144 GLY A N 1
ATOM 1202 C CA . GLY A 1 144 ? 3.786 -8.023 9.171 1.00 84.81 144 GLY A CA 1
ATOM 1203 C C . GLY A 1 144 ? 4.228 -8.274 7.739 1.00 84.81 144 GLY A C 1
ATOM 1204 O O . GLY A 1 144 ? 5.401 -8.096 7.426 1.00 84.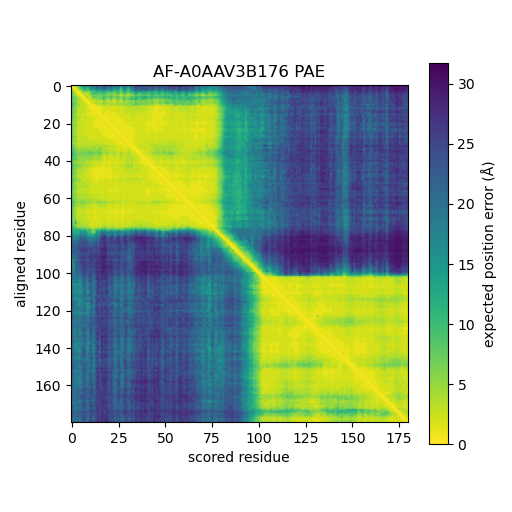81 144 GLY A O 1
ATOM 1205 N N . ASN A 1 145 ? 3.286 -8.578 6.850 1.00 82.00 145 ASN A N 1
ATOM 1206 C CA . ASN A 1 145 ? 3.535 -8.753 5.424 1.00 82.00 145 ASN A CA 1
ATOM 1207 C C . ASN A 1 145 ? 4.105 -7.475 4.786 1.00 82.00 145 ASN A C 1
ATOM 1209 O O . ASN A 1 145 ? 5.094 -7.534 4.062 1.00 82.00 145 ASN A O 1
ATOM 1213 N N . HIS A 1 146 ? 3.557 -6.302 5.125 1.00 78.81 146 HIS A N 1
ATOM 1214 C CA . HIS A 1 146 ? 4.074 -5.013 4.655 1.00 78.81 146 HIS A CA 1
ATOM 1215 C C . HIS A 1 146 ? 5.534 -4.758 5.082 1.00 78.81 146 HIS A C 1
ATOM 1217 O O . HIS A 1 146 ? 6.271 -4.082 4.366 1.00 78.81 146 HIS A O 1
ATOM 1223 N N . LYS A 1 147 ? 5.967 -5.298 6.230 1.00 75.06 147 LYS A N 1
ATOM 1224 C CA . LYS A 1 147 ? 7.336 -5.164 6.763 1.00 75.06 147 LYS A CA 1
ATOM 1225 C C . LYS A 1 147 ? 8.222 -6.394 6.583 1.00 75.06 147 LYS A C 1
ATOM 1227 O O . LYS A 1 147 ? 9.322 -6.401 7.134 1.00 75.06 147 LYS A O 1
ATOM 1232 N N . ASN A 1 148 ? 7.758 -7.420 5.873 1.00 74.31 148 ASN A N 1
ATOM 1233 C CA . ASN A 1 148 ? 8.407 -8.730 5.800 1.00 74.31 148 ASN A CA 1
ATOM 1234 C C . ASN A 1 148 ? 8.770 -9.309 7.189 1.00 74.31 148 ASN A C 1
ATOM 1236 O O . ASN A 1 148 ? 9.861 -9.823 7.427 1.00 74.31 148 ASN A O 1
ATOM 1240 N N . ARG A 1 149 ? 7.855 -9.163 8.151 1.00 76.25 149 ARG A N 1
ATOM 1241 C CA . ARG A 1 149 ? 7.944 -9.700 9.514 1.00 76.25 149 ARG A CA 1
ATOM 1242 C C . ARG A 1 149 ? 6.821 -10.722 9.711 1.00 76.25 149 ARG A C 1
ATOM 1244 O O . ARG A 1 149 ? 5.772 -10.347 10.234 1.00 76.25 149 ARG A O 1
ATOM 1251 N N . PRO A 1 150 ? 7.015 -11.998 9.324 1.00 78.06 150 PRO A N 1
ATOM 1252 C CA . PRO A 1 150 ? 5.959 -13.016 9.386 1.00 78.06 150 PRO A CA 1
ATOM 1253 C C . PRO A 1 150 ? 5.488 -13.302 10.821 1.00 78.06 150 PRO A C 1
ATOM 1255 O O . PRO A 1 150 ? 4.333 -13.639 11.035 1.00 78.06 150 PRO A O 1
ATOM 1258 N N . ASN A 1 151 ? 6.347 -13.066 11.820 1.00 83.81 151 ASN A N 1
ATOM 1259 C CA . ASN A 1 151 ? 6.036 -13.248 13.244 1.00 83.81 151 ASN A CA 1
ATOM 1260 C C . ASN A 1 151 ? 5.423 -11.993 13.907 1.00 83.81 151 ASN A C 1
ATOM 1262 O O . ASN A 1 151 ? 5.570 -11.795 15.124 1.00 83.81 151 ASN A O 1
ATOM 1266 N N . MET A 1 152 ? 4.830 -11.091 13.117 1.00 91.88 152 MET A N 1
ATOM 1267 C CA . MET A 1 152 ? 4.147 -9.898 13.620 1.00 91.88 152 MET A CA 1
ATOM 1268 C C . MET A 1 152 ? 2.813 -10.283 14.260 1.00 91.88 152 MET A C 1
ATOM 1270 O O . MET A 1 152 ? 1.987 -10.937 13.635 1.00 91.88 152 MET A O 1
ATOM 1274 N N . THR A 1 153 ? 2.594 -9.833 15.494 1.00 95.81 153 THR A N 1
ATOM 1275 C CA . THR A 1 153 ? 1.330 -10.014 16.219 1.00 95.81 153 THR A C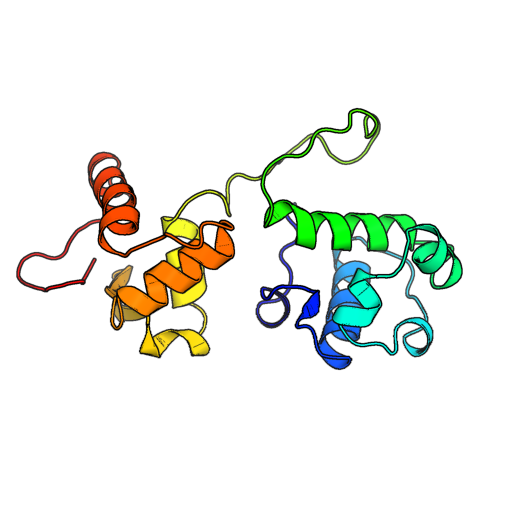A 1
ATOM 1276 C C . THR A 1 153 ? 0.767 -8.661 16.626 1.00 95.81 153 THR A C 1
ATOM 1278 O O . THR A 1 153 ? 1.491 -7.654 16.639 1.00 95.81 153 THR A O 1
ATOM 1281 N N . TYR A 1 154 ? -0.513 -8.619 16.989 1.00 95.25 154 TYR A N 1
ATOM 1282 C CA . TYR A 1 154 ? -1.139 -7.379 17.430 1.00 95.25 154 TYR A CA 1
ATOM 1283 C C . TYR A 1 154 ? -0.503 -6.835 18.715 1.00 95.25 154 TYR A C 1
ATOM 1285 O O . TYR A 1 154 ? -0.329 -5.628 18.878 1.00 95.25 154 TYR A O 1
ATOM 1293 N N . GLU A 1 155 ? -0.059 -7.705 19.617 1.00 93.25 155 GLU A N 1
ATOM 1294 C CA . GLU A 1 155 ? 0.631 -7.328 20.852 1.00 93.25 155 GLU A CA 1
ATOM 1295 C C . GLU A 1 155 ? 1.923 -6.577 20.531 1.00 93.25 155 GLU A C 1
ATOM 1297 O O . GLU A 1 155 ? 2.193 -5.539 21.138 1.00 93.25 155 GLU A O 1
ATOM 1302 N N . LYS A 1 156 ? 2.694 -7.063 19.546 1.00 91.50 156 LYS A N 1
ATOM 1303 C CA . LYS A 1 156 ? 3.929 -6.416 19.075 1.00 91.50 156 LYS A CA 1
ATOM 1304 C C . LYS A 1 156 ? 3.623 -5.114 18.342 1.00 91.50 156 LYS A C 1
ATOM 1306 O O . LYS A 1 156 ? 4.241 -4.092 18.632 1.00 91.50 156 LYS A O 1
ATOM 1311 N N . MET A 1 157 ? 2.640 -5.124 17.446 1.00 92.88 157 MET A N 1
ATOM 1312 C CA . MET A 1 157 ? 2.221 -3.944 16.687 1.00 92.88 157 MET A CA 1
ATOM 1313 C C . MET A 1 157 ? 1.703 -2.829 17.610 1.00 92.88 157 MET A C 1
ATOM 1315 O O . MET A 1 157 ? 2.123 -1.676 17.505 1.00 92.88 157 MET A O 1
ATOM 1319 N N . SER A 1 158 ? 0.877 -3.171 18.598 1.00 93.00 158 SER A N 1
ATOM 1320 C CA . SER A 1 158 ? 0.313 -2.219 19.559 1.00 93.00 158 SER A CA 1
ATOM 1321 C C . SER A 1 158 ? 1.371 -1.578 20.466 1.00 93.00 158 SER A C 1
ATOM 1323 O O . SER A 1 158 ? 1.128 -0.501 21.013 1.00 93.00 158 SER A O 1
ATOM 1325 N N . ARG A 1 159 ? 2.570 -2.175 20.618 1.00 90.56 159 ARG A N 1
ATOM 1326 C CA . ARG A 1 159 ? 3.706 -1.521 21.306 1.00 90.56 159 ARG A CA 1
ATOM 1327 C C . ARG A 1 159 ? 4.143 -0.259 20.567 1.00 90.56 159 ARG A C 1
ATOM 1329 O O . ARG A 1 159 ? 4.437 0.728 21.236 1.00 90.56 159 ARG A O 1
ATOM 1336 N N . ALA A 1 160 ? 4.146 -0.279 19.232 1.00 86.00 160 ALA A N 1
ATOM 1337 C CA . ALA A 1 160 ? 4.442 0.895 18.413 1.00 86.00 160 ALA A CA 1
ATOM 1338 C C . ALA A 1 160 ? 3.316 1.936 18.499 1.00 86.00 160 ALA A C 1
ATOM 1340 O O . ALA A 1 160 ? 3.604 3.108 18.717 1.00 86.00 160 ALA A O 1
ATOM 1341 N N . MET A 1 161 ? 2.046 1.509 18.453 1.00 89.88 161 MET A N 1
ATOM 1342 C CA . MET A 1 161 ? 0.895 2.414 18.639 1.00 89.88 161 MET A CA 1
ATOM 1343 C C . MET A 1 161 ? 0.956 3.157 19.978 1.00 89.88 161 MET A C 1
ATOM 1345 O O . MET A 1 161 ? 0.724 4.357 20.033 1.00 89.88 161 MET A O 1
ATOM 1349 N N . ARG A 1 162 ? 1.361 2.477 21.058 1.00 88.06 162 ARG A N 1
ATOM 1350 C CA . ARG A 1 162 ? 1.546 3.118 22.370 1.00 88.06 162 ARG A CA 1
ATOM 1351 C C . ARG A 1 162 ? 2.642 4.183 22.385 1.00 88.06 162 ARG A C 1
ATOM 1353 O O . ARG A 1 162 ? 2.550 5.114 23.178 1.00 88.06 162 ARG A O 1
ATOM 1360 N N . GLN A 1 163 ? 3.670 4.071 21.540 1.00 78.56 163 GLN A N 1
ATOM 1361 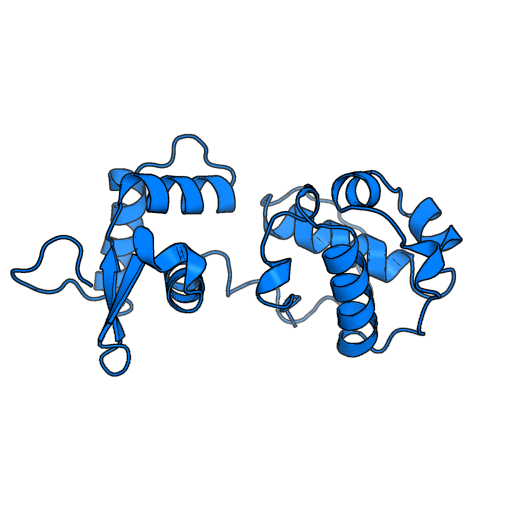C CA . GLN A 1 163 ? 4.665 5.144 21.427 1.00 78.56 163 GLN A CA 1
ATOM 1362 C C . GLN A 1 163 ? 4.066 6.393 20.778 1.00 78.56 163 GLN A C 1
ATOM 1364 O O . GLN A 1 163 ? 4.463 7.499 21.126 1.00 78.56 163 GLN A O 1
ATOM 1369 N N . TYR A 1 164 ? 3.072 6.230 19.901 1.00 83.69 164 TYR A N 1
ATOM 1370 C CA . TYR A 1 164 ? 2.383 7.348 19.259 1.00 83.69 164 TYR A CA 1
ATOM 1371 C C . TYR A 1 164 ? 1.563 8.193 20.234 1.00 83.69 164 TYR A C 1
ATOM 1373 O O . TYR A 1 164 ? 1.410 9.386 19.995 1.00 83.69 164 TYR A O 1
ATOM 1381 N N . TYR A 1 165 ? 1.146 7.633 21.374 1.00 82.44 165 TYR A N 1
ATOM 1382 C CA . TYR A 1 165 ? 0.484 8.403 22.434 1.00 82.44 165 TYR A CA 1
ATOM 1383 C C . TYR A 1 165 ? 1.407 9.458 23.033 1.00 82.44 165 TYR A C 1
ATOM 1385 O O . TYR A 1 165 ? 0.996 10.588 23.263 1.00 82.44 165 TYR A O 1
ATOM 1393 N N . LYS A 1 166 ? 2.679 9.102 23.252 1.00 75.44 166 LYS A N 1
ATOM 1394 C CA . LYS A 1 166 ? 3.663 10.001 23.873 1.00 75.44 166 LYS A CA 1
ATOM 1395 C C . LYS A 1 166 ? 3.971 11.221 23.011 1.00 75.44 166 LYS A C 1
ATOM 1397 O O . LYS A 1 166 ? 4.353 12.255 23.538 1.00 75.44 166 LYS A O 1
ATOM 1402 N N . ILE A 1 167 ? 3.832 11.072 21.696 1.00 77.75 167 ILE A N 1
ATOM 1403 C CA . ILE A 1 167 ? 4.079 12.129 20.713 1.00 77.75 167 ILE A CA 1
ATOM 1404 C C . ILE A 1 167 ? 2.775 12.742 20.178 1.00 77.75 167 ILE A C 1
ATOM 1406 O O . ILE A 1 167 ? 2.816 13.437 19.169 1.00 77.75 167 ILE A O 1
ATOM 1410 N N . ASN A 1 168 ? 1.630 12.474 20.825 1.00 78.69 168 ASN A N 1
ATOM 1411 C CA . ASN A 1 168 ? 0.298 12.973 20.449 1.00 78.69 168 ASN A CA 1
ATOM 1412 C C . ASN A 1 168 ? -0.121 12.680 18.998 1.00 78.69 168 ASN A C 1
ATOM 1414 O O . ASN A 1 168 ? -0.916 13.407 18.411 1.00 78.69 168 ASN A O 1
ATOM 1418 N N . LEU A 1 169 ? 0.409 11.608 18.410 1.00 77.75 169 LEU A N 1
ATOM 1419 C CA . LEU A 1 169 ? 0.080 11.201 17.044 1.00 77.75 169 LEU A CA 1
ATOM 1420 C C . LEU A 1 169 ? -1.137 10.270 16.992 1.00 77.75 169 LEU A C 1
ATOM 1422 O O . LEU A 1 169 ? -1.843 10.219 15.993 1.00 77.75 169 LEU A O 1
ATOM 1426 N N . LEU A 1 170 ? -1.362 9.521 18.067 1.00 86.31 170 LEU A N 1
ATOM 1427 C CA . LEU A 1 170 ? -2.519 8.657 18.248 1.00 86.31 170 LEU A CA 1
ATOM 1428 C C . LEU A 1 170 ? -3.046 8.885 19.662 1.00 86.31 170 LEU A C 1
ATOM 1430 O O . LEU A 1 170 ? -2.252 9.124 20.576 1.00 86.31 170 LEU A O 1
ATOM 1434 N N . LYS A 1 171 ? -4.352 8.763 19.865 1.00 88.00 171 LYS A N 1
ATOM 1435 C CA . LYS A 1 171 ? -4.943 8.685 21.198 1.00 88.00 171 LYS A CA 1
ATOM 1436 C C . LYS A 1 171 ? -5.599 7.317 21.343 1.00 88.00 171 LYS A C 1
ATOM 1438 O O . LYS A 1 171 ? -5.774 6.591 20.379 1.00 88.00 171 LYS A O 1
ATOM 1443 N N . LYS A 1 172 ? -5.844 6.886 22.572 1.00 89.06 172 LYS A N 1
ATOM 1444 C CA . LYS A 1 172 ? -6.685 5.717 22.813 1.00 89.06 172 LYS A CA 1
ATOM 1445 C C . LYS A 1 172 ? -8.004 6.220 23.347 1.00 89.06 172 LYS A C 1
ATOM 1447 O O . LYS A 1 172 ? -7.978 6.974 24.323 1.00 89.06 172 LYS A O 1
ATOM 1452 N N . GLU A 1 173 ? -9.110 5.739 22.793 1.00 89.00 173 GLU A N 1
ATOM 1453 C CA . GLU A 1 173 ? -10.402 6.084 23.359 1.00 89.00 173 GLU A CA 1
ATOM 1454 C C . GLU A 1 173 ? -10.679 5.334 24.659 1.00 89.00 173 GLU A C 1
ATOM 1456 O O . GLU A 1 173 ? -10.480 4.118 24.785 1.00 89.00 173 GLU A O 1
ATOM 1461 N N . SER A 1 174 ? -11.073 6.096 25.679 1.00 82.25 174 SER A N 1
ATOM 1462 C CA . SER A 1 174 ? -11.367 5.560 27.003 1.00 82.25 174 SER A CA 1
ATOM 1463 C C . SER A 1 174 ? -12.679 4.776 26.958 1.00 82.25 174 SER A C 1
ATOM 1465 O O . SER A 1 174 ? -13.641 5.144 26.293 1.00 82.25 174 SER A O 1
ATOM 1467 N N . GLY A 1 175 ? -12.712 3.625 27.630 1.00 81.38 175 GLY A N 1
ATOM 1468 C CA . GLY A 1 175 ? -13.908 2.777 27.697 1.00 81.38 175 GLY A CA 1
ATOM 1469 C C . GLY A 1 175 ? -14.194 1.927 26.451 1.00 81.38 175 GLY A C 1
ATOM 1470 O O . GLY A 1 175 ? -14.917 0.940 26.568 1.00 81.38 175 GLY A O 1
ATOM 1471 N N . GLN A 1 176 ? -13.581 2.208 25.296 1.00 85.56 176 GLN A N 1
ATOM 1472 C CA . GLN A 1 176 ? -13.774 1.418 24.075 1.00 85.56 176 GLN A CA 1
ATOM 1473 C C . GLN A 1 176 ? -12.553 0.548 23.751 1.00 85.56 176 GLN A C 1
ATOM 1475 O O . GLN A 1 176 ? -11.422 1.016 23.596 1.00 85.56 176 GLN A O 1
ATOM 1480 N N . LYS A 1 177 ? -12.764 -0.769 23.642 1.00 87.25 177 LYS A N 1
ATOM 1481 C CA . LYS A 1 177 ? -11.694 -1.687 23.227 1.00 87.25 177 LYS A CA 1
ATOM 1482 C C . LYS A 1 177 ? -11.336 -1.421 21.762 1.00 87.25 177 LYS A C 1
ATOM 1484 O O . LYS A 1 177 ? -12.216 -1.224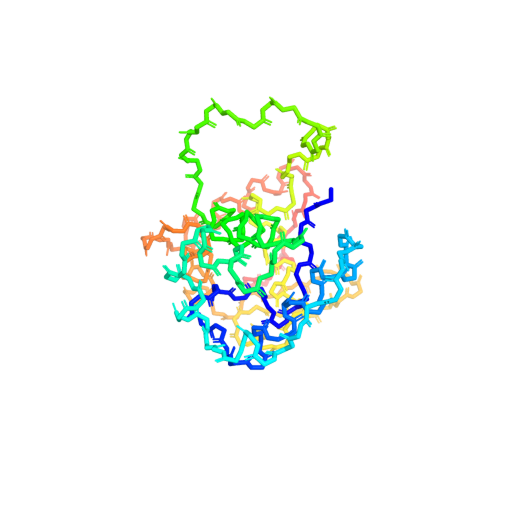 20.932 1.00 87.25 177 LYS A O 1
ATOM 1489 N N . LEU A 1 178 ? -10.033 -1.442 21.462 1.00 90.94 178 LEU A N 1
ATOM 1490 C CA . LEU A 1 178 ? -9.487 -1.379 20.097 1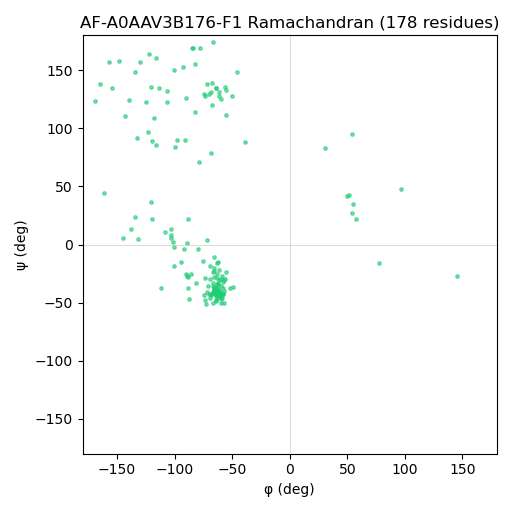.00 90.94 178 LEU A CA 1
ATOM 1491 C C . LEU A 1 178 ? 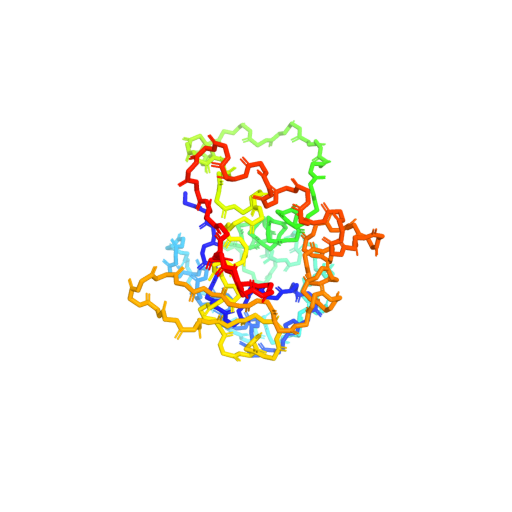-9.898 -0.139 19.282 1.00 90.94 178 LEU A C 1
ATOM 1493 O O . LEU A 1 178 ? -9.839 -0.171 18.056 1.00 90.94 178 LEU A O 1
ATOM 1497 N N . THR A 1 179 ? -10.295 0.934 19.963 1.00 92.69 179 THR A N 1
ATOM 1498 C CA . THR A 1 179 ? -10.708 2.201 19.354 1.00 92.69 179 THR A CA 1
ATOM 1499 C C . THR A 1 179 ? -9.690 3.282 19.723 1.00 92.69 179 THR A C 1
ATOM 1501 O O . THR A 1 179 ? -9.220 3.326 20.870 1.00 92.69 179 THR A O 1
ATOM 1504 N N . PHE A 1 180 ? -9.290 4.074 18.735 1.00 91.38 180 PHE A N 1
ATOM 1505 C CA . PHE A 1 180 ? -8.165 5.007 18.784 1.00 91.38 180 PHE A CA 1
ATOM 1506 C C . PHE A 1 180 ? -8.489 6.299 18.038 1.00 91.38 180 PHE A C 1
ATOM 1508 O O . PHE A 1 180 ? -9.331 6.232 17.112 1.00 91.38 180 PHE A O 1
#

Nearest PDB structures (foldseek):
  8e67-assembly4_L  TM=9.876E-01  e=3.352E-08  Mus musculus
  1lky-assembly1_D-2  TM=9.907E-01  e=1.713E-06  Homo sapiens
  1ji7-assembly1_B  TM=9.891E-01  e=1.318E-06  Homo sapiens
  8tha-assembly1_A  TM=9.645E-01  e=1.126E-06  Homo sapiens
  8fzv-assembly2_B  TM=9.539E-01  e=1.389E-06  Homo sapiens

Solvent-accessible surface area (backbone atoms only — not comparable to full-atom values): 10698 Å² total; per-residue (Å²): 114,73,84,76,60,56,80,87,61,70,57,64,59,62,72,32,47,44,66,48,39,48,51,51,50,55,50,48,26,62,78,66,70,44,81,84,66,67,65,79,68,50,78,40,35,14,51,61,60,71,67,55,50,56,64,56,32,26,71,62,27,78,91,48,11,58,59,54,39,51,50,53,46,45,63,57,37,77,44,46,81,85,80,92,76,97,81,81,85,82,87,88,71,92,70,68,82,82,77,77,74,80,49,66,67,54,50,53,53,55,41,51,75,38,76,91,35,42,79,28,29,30,62,78,34,73,90,81,63,31,32,33,53,66,28,52,64,62,44,19,42,54,51,10,60,58,62,70,33,88,88,41,38,40,75,63,51,49,54,57,54,58,54,29,45,80,71,72,76,40,62,73,46,81,98,45,83,60,29,53

Radius of gyration: 18.89 Å; Cα contacts (8 Å, |Δi|>4): 192; chains: 1; bounding box: 42×28×55 Å

Mean predicted aligned error: 14.79 Å

Secondary structure (DSSP, 8-state):
------GGGGS-GGG--HHHHHHHHHHHHHHTTPPPPPGGGG---HHHHHH--HHHHHHH-TTTHHHHHHHHHHHHHTTS---------SSS-SS---SSSSSHHHHHHHHHT-GGGTTTEEEEETTTTEEEES-HHHHHHHHHHHTT-TT--HHHHHHHHHHHHHTTS----TT-TTB-

pLDDT: mean 79.95, std 18.35, range [27.8, 96.56]

Sequence (180 aa):
VICKVPGSLRIHPSLWSKEDVIHWLRWAEEEYSLMKTDDSKFILNGRALCILTKDDFKSRSPSSGDVLYELLRCIKTHRQGLTSHPDFSHTILHTHACKNCRLLWDYLYQLLDDKRYEPYIKWEDKELRVFRVVDPNKLAALWGNHKNRPNMTYEKMSRAMRQYYKINLLKKESGQKLTF

InterPro domains:
  IPR000418 Ets domain [PF00178] (104-180)
  IPR000418 Ets domain [PR00454] (102-115)
  IPR000418 Ets domain [PR00454] (127-145)
  IPR000418 Ets domain [PR00454] (146-164)
  IPR000418 Ets domain [PR00454] (165-180)
  IPR000418 Ets domain [PS50061] (102-180)
  IPR000418 Ets domain [SM00413] (101-180)
  IPR003118 Pointed domain [PF02198] (10-77)
  IPR003118 Pointed domain [PS51433] (1-79)
  IPR003118 Pointed domain [SM00251] (3-79)
  IPR013761 Sterile alpha motif/pointed domain superfamily [G3DSA:1.10.150.50] (3-75)
  IPR013761 Sterile alpha motif/pointed domain superfamily [SSF47769] (9-78)
  IPR036388 Winged helix-like DNA-binding domain superfamily [G3DSA:1.10.10.10] (76-180)
  IPR036390 Winged helix DNA-binding domain superfamily [SSF46785] (84-180)
  IPR046328 ETS family [PTHR11849] (12-180)